Protein AF-A0A516G6F3-F1 (afdb_monomer)

Structure (mmCIF, N/CA/C/O backbone):
data_AF-A0A516G6F3-F1
#
_entry.id   AF-A0A516G6F3-F1
#
loop_
_atom_site.group_PDB
_atom_site.id
_atom_site.type_symbol
_atom_site.label_atom_id
_atom_site.label_alt_id
_atom_site.label_comp_id
_atom_site.label_asym_id
_atom_site.label_entity_id
_atom_site.label_seq_id
_atom_site.pdbx_PDB_ins_code
_atom_site.Cartn_x
_atom_site.Cartn_y
_atom_site.Cartn_z
_atom_site.occupancy
_atom_site.B_iso_or_equiv
_atom_site.auth_seq_id
_atom_site.auth_comp_id
_atom_site.auth_asym_id
_atom_site.auth_atom_id
_atom_site.pdbx_PDB_model_num
ATOM 1 N N . MET A 1 1 ? -14.751 -31.512 3.821 1.00 50.69 1 MET A N 1
ATOM 2 C CA . MET A 1 1 ? -14.012 -31.669 5.088 1.00 50.69 1 MET A CA 1
ATOM 3 C C . MET A 1 1 ? -13.652 -30.267 5.578 1.00 50.69 1 MET A C 1
ATOM 5 O O . MET A 1 1 ? -12.512 -29.864 5.450 1.00 50.69 1 MET A O 1
ATOM 9 N N . TRP A 1 2 ? -14.675 -29.513 5.996 1.00 49.91 2 TRP A N 1
ATOM 10 C CA . TRP A 1 2 ? -14.627 -28.111 6.476 1.00 49.91 2 TRP A CA 1
ATOM 11 C C . TRP A 1 2 ? -15.876 -27.814 7.324 1.00 49.91 2 TRP A C 1
ATOM 13 O O . TRP A 1 2 ? -15.805 -27.068 8.287 1.00 49.91 2 TRP A O 1
ATOM 23 N N . ALA A 1 3 ? -16.996 -28.481 7.009 1.00 59.12 3 ALA A N 1
ATOM 24 C CA . ALA A 1 3 ? -18.242 -28.463 7.782 1.00 59.12 3 ALA A CA 1
ATOM 25 C C . ALA A 1 3 ? -18.115 -28.993 9.226 1.00 59.12 3 ALA A C 1
ATOM 27 O O . ALA A 1 3 ? -19.036 -28.820 10.011 1.00 59.12 3 ALA A O 1
ATOM 28 N N . ASP A 1 4 ? -16.992 -29.633 9.568 1.00 66.50 4 ASP A N 1
ATOM 29 C CA . ASP A 1 4 ? -16.745 -30.195 10.902 1.00 66.50 4 ASP A CA 1
ATOM 30 C C . ASP A 1 4 ? -15.877 -29.272 11.783 1.00 66.50 4 ASP A C 1
ATOM 32 O O . ASP A 1 4 ? -15.565 -29.622 12.922 1.00 66.50 4 ASP A O 1
ATOM 36 N N . LEU A 1 5 ? -15.439 -28.115 11.264 1.00 65.44 5 LEU A N 1
ATOM 37 C CA . LEU A 1 5 ? -14.698 -27.124 12.048 1.00 65.44 5 LEU A CA 1
ATOM 38 C C . LEU A 1 5 ? -15.662 -26.268 12.887 1.00 65.44 5 LEU A C 1
ATOM 40 O O . LEU A 1 5 ? -16.770 -25.979 12.434 1.00 65.44 5 LEU A O 1
ATOM 44 N N . PRO A 1 6 ? -15.258 -25.821 14.091 1.00 67.69 6 PRO A N 1
ATOM 45 C CA . PRO A 1 6 ? -16.102 -24.964 14.916 1.00 67.69 6 PRO A CA 1
ATOM 46 C C . PRO A 1 6 ? -16.447 -23.651 14.197 1.00 67.69 6 PRO A C 1
ATOM 48 O O . PRO A 1 6 ? -15.568 -22.878 13.812 1.00 67.69 6 PRO A O 1
ATOM 51 N N . HIS A 1 7 ? -17.744 -23.402 14.009 1.00 68.31 7 HIS A N 1
ATOM 52 C CA . HIS A 1 7 ? -18.263 -22.219 13.310 1.00 68.31 7 HIS A CA 1
ATOM 53 C C . HIS A 1 7 ? -18.182 -20.924 14.140 1.00 68.31 7 HIS A C 1
ATOM 55 O O . HIS A 1 7 ? -18.464 -19.840 13.629 1.00 68.31 7 HIS A O 1
ATOM 61 N N . ASP A 1 8 ? -17.806 -21.028 15.413 1.00 74.69 8 ASP A N 1
ATOM 62 C CA . ASP A 1 8 ? -17.655 -19.932 16.370 1.00 74.69 8 ASP A CA 1
ATOM 63 C C . ASP A 1 8 ? -16.243 -19.318 16.377 1.00 74.69 8 ASP A C 1
ATOM 65 O O . ASP A 1 8 ? -16.001 -18.322 17.061 1.00 74.69 8 ASP A O 1
ATOM 69 N N . ILE A 1 9 ? -15.309 -19.854 15.582 1.00 73.38 9 ILE A N 1
ATOM 70 C CA . ILE A 1 9 ? -13.959 -19.301 15.457 1.00 73.38 9 ILE A CA 1
ATOM 71 C C . ILE A 1 9 ? -13.940 -18.215 14.378 1.00 73.38 9 ILE A C 1
ATOM 73 O O . ILE A 1 9 ? -14.070 -18.481 13.182 1.00 73.38 9 ILE A O 1
ATOM 77 N N . ILE A 1 10 ? -13.715 -16.975 14.814 1.00 82.38 10 ILE A N 1
ATOM 78 C CA . ILE A 1 10 ? -13.473 -15.828 13.936 1.00 82.38 10 ILE A CA 1
ATOM 79 C C . ILE A 1 10 ? -11.980 -15.506 13.953 1.00 82.38 10 ILE A C 1
ATOM 81 O O . ILE A 1 10 ? -11.421 -15.137 14.986 1.00 82.38 10 ILE A O 1
ATOM 85 N N . HIS A 1 11 ? -11.332 -15.584 12.793 1.00 85.06 11 HIS A N 1
ATOM 86 C CA . HIS A 1 11 ? -9.961 -15.113 12.637 1.00 85.06 11 HIS A CA 1
ATOM 87 C C . HIS A 1 11 ? -9.949 -13.629 12.288 1.00 85.06 11 HIS A C 1
ATOM 89 O O . HIS A 1 11 ? -10.400 -13.221 11.215 1.00 85.06 11 HIS A O 1
ATOM 95 N N . LEU A 1 12 ? -9.383 -12.819 13.181 1.00 87.38 12 LEU A N 1
ATOM 96 C CA . LEU A 1 12 ? -9.063 -11.428 12.890 1.00 87.38 12 LEU A CA 1
ATOM 97 C C . LEU A 1 12 ? -7.773 -11.376 12.075 1.00 87.38 12 LEU A C 1
ATOM 99 O O . LEU A 1 12 ? -6.677 -11.540 12.608 1.00 87.38 12 LEU A O 1
ATOM 103 N N . GLN A 1 13 ? -7.905 -11.139 10.776 1.00 86.00 13 GLN A N 1
ATOM 104 C CA . GLN A 1 13 ? -6.763 -11.041 9.885 1.00 86.00 13 GLN A CA 1
ATOM 105 C C . GLN A 1 13 ? -6.998 -9.937 8.869 1.00 86.00 13 GLN A C 1
ATOM 107 O O . GLN A 1 13 ? -7.744 -10.106 7.915 1.00 86.00 13 GLN A O 1
ATOM 112 N N . SER A 1 14 ? -6.312 -8.811 9.041 1.00 83.00 14 SER A N 1
ATOM 113 C CA . SER A 1 14 ? -6.371 -7.702 8.089 1.00 83.00 14 SER A CA 1
ATOM 114 C C . SER A 1 14 ? -4.991 -7.326 7.591 1.00 83.00 14 SER A C 1
ATOM 116 O O . SER A 1 14 ? -3.989 -7.522 8.276 1.00 83.00 14 SER A O 1
ATOM 118 N N . ILE A 1 15 ? -4.988 -6.736 6.405 1.00 84.62 15 ILE A N 1
ATOM 119 C CA . ILE A 1 15 ? -3.934 -5.854 5.909 1.00 84.62 15 ILE A CA 1
ATOM 120 C C . ILE A 1 15 ? -4.640 -4.541 5.514 1.00 84.62 15 ILE A C 1
ATOM 122 O O . ILE A 1 15 ? -5.860 -4.454 5.601 1.00 84.62 15 ILE A O 1
ATOM 126 N N . GLY A 1 16 ? -3.924 -3.497 5.125 1.00 88.38 16 GLY A N 1
ATOM 127 C CA . GLY A 1 16 ? -4.518 -2.214 4.725 1.00 88.38 16 GLY A CA 1
ATOM 128 C C . GLY A 1 16 ? -4.363 -1.116 5.773 1.00 88.38 16 GLY A C 1
ATOM 129 O O . GLY A 1 16 ? -4.281 0.054 5.404 1.00 88.38 16 GLY A O 1
ATOM 130 N N . ALA A 1 17 ? -4.161 -1.473 7.047 1.00 91.44 17 ALA A N 1
ATOM 131 C CA . ALA A 1 17 ? -3.650 -0.530 8.043 1.00 91.44 17 ALA A CA 1
ATOM 132 C C . ALA A 1 17 ? -2.316 0.076 7.589 1.00 91.44 17 ALA A C 1
ATOM 134 O O . ALA A 1 17 ? -2.045 1.244 7.847 1.00 91.44 17 ALA A O 1
ATOM 135 N N . GLU A 1 18 ? -1.501 -0.688 6.853 1.00 93.12 18 GLU A N 1
ATOM 136 C CA . GLU A 1 18 ? -0.192 -0.230 6.404 1.00 93.12 18 GLU A CA 1
ATOM 137 C C . GLU A 1 18 ? -0.260 0.809 5.278 1.00 93.12 18 GLU A C 1
ATOM 139 O O . GLU A 1 18 ? 0.712 1.537 5.082 1.00 93.12 18 GLU A O 1
ATOM 144 N N . LEU A 1 19 ? -1.399 0.946 4.584 1.00 93.00 19 LEU A N 1
ATOM 145 C CA . LEU A 1 19 ? -1.643 2.149 3.787 1.00 93.00 19 LEU A CA 1
ATOM 146 C C . LEU A 1 19 ? -1.705 3.353 4.717 1.00 93.00 19 LEU A C 1
ATOM 148 O O . LEU A 1 19 ? -0.930 4.290 4.579 1.00 93.00 19 LEU A O 1
ATOM 152 N N . GLY A 1 20 ? -2.546 3.275 5.744 1.00 91.50 20 GLY A N 1
ATOM 153 C CA . GLY A 1 20 ? -2.700 4.328 6.735 1.00 91.50 20 GLY A CA 1
ATOM 154 C C . GLY A 1 20 ? -1.431 4.670 7.508 1.00 91.50 20 GLY A C 1
ATOM 155 O O . GLY A 1 20 ? -1.202 5.838 7.799 1.00 91.50 20 GLY A O 1
ATOM 156 N N . THR A 1 21 ? -0.576 3.684 7.783 1.00 93.50 21 THR A N 1
ATOM 157 C CA . THR A 1 21 ? 0.641 3.839 8.596 1.00 93.50 21 THR A CA 1
ATOM 158 C C . THR A 1 21 ? 1.938 3.794 7.792 1.00 93.50 21 THR A C 1
ATOM 160 O O . THR A 1 21 ? 2.979 3.418 8.328 1.00 93.50 21 THR A O 1
ATOM 163 N N . THR A 1 22 ? 1.870 4.098 6.495 1.00 94.19 22 THR A N 1
ATOM 164 C CA . THR A 1 22 ? 3.029 4.232 5.600 1.00 94.19 22 THR A CA 1
ATOM 165 C C . THR A 1 22 ? 3.948 3.004 5.583 1.00 94.19 22 THR A C 1
ATOM 167 O O . THR A 1 22 ? 5.073 3.063 6.074 1.00 94.19 22 THR A O 1
ATOM 170 N N . PHE A 1 23 ? 3.503 1.895 4.982 1.00 93.69 23 PHE A N 1
ATOM 171 C CA . PHE A 1 23 ? 4.301 0.662 4.876 1.00 93.69 23 PHE A CA 1
ATOM 172 C C . PHE A 1 23 ? 5.736 0.922 4.390 1.00 93.69 23 PHE A C 1
ATOM 174 O O . PHE A 1 23 ? 6.706 0.468 4.993 1.00 93.69 23 PHE A O 1
ATOM 181 N N . TYR A 1 24 ? 5.856 1.686 3.303 1.00 92.94 24 TYR A N 1
ATOM 182 C CA . TYR A 1 24 ? 7.125 2.224 2.837 1.00 92.94 24 TYR A CA 1
ATOM 183 C C . TYR A 1 24 ? 7.373 3.578 3.512 1.00 92.94 24 TYR A C 1
ATOM 185 O O . TYR A 1 24 ? 6.746 4.582 3.150 1.00 92.94 24 TYR A O 1
ATOM 193 N N . THR A 1 25 ? 8.275 3.585 4.494 1.00 89.69 25 THR A N 1
ATOM 194 C CA . THR A 1 25 ? 8.704 4.780 5.246 1.00 89.69 25 THR A CA 1
ATOM 195 C C . THR A 1 25 ? 9.815 5.551 4.530 1.00 89.69 25 THR A C 1
ATOM 197 O O . THR A 1 25 ? 9.914 6.767 4.627 1.00 89.69 25 THR A O 1
ATOM 200 N N . GLN A 1 26 ? 10.642 4.874 3.733 1.00 87.44 26 GLN A N 1
ATOM 201 C CA . GLN A 1 26 ? 11.692 5.527 2.947 1.00 87.44 26 GLN A CA 1
ATOM 202 C C . GLN A 1 26 ? 11.126 6.051 1.624 1.00 87.44 26 GLN A C 1
ATOM 204 O O . GLN A 1 26 ? 11.278 5.426 0.571 1.00 87.44 26 GLN A O 1
ATOM 209 N N . ARG A 1 27 ? 10.431 7.191 1.691 1.00 90.06 27 ARG A N 1
ATOM 210 C CA . ARG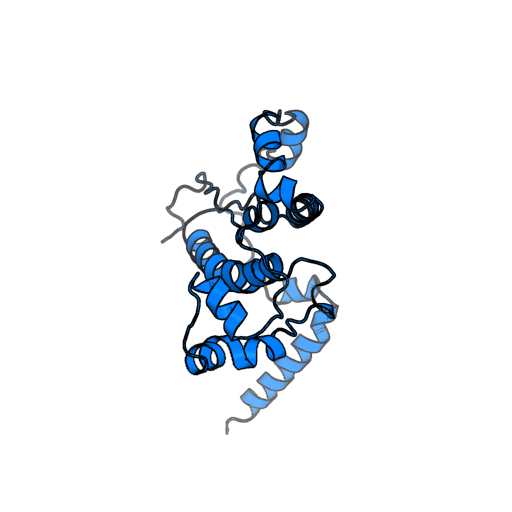 A 1 27 ? 9.802 7.825 0.526 1.00 90.06 27 ARG A CA 1
ATOM 211 C C . ARG A 1 27 ? 10.730 8.826 -0.138 1.00 90.06 27 ARG A C 1
ATOM 213 O O . ARG A 1 27 ? 11.396 9.609 0.531 1.00 90.06 27 ARG A O 1
ATOM 220 N N . THR A 1 28 ? 10.730 8.820 -1.464 1.00 88.75 28 THR A N 1
ATOM 221 C CA . THR A 1 28 ? 11.448 9.801 -2.280 1.00 88.75 28 THR A CA 1
ATOM 222 C C . THR A 1 28 ? 10.537 10.351 -3.369 1.00 88.75 28 THR A C 1
ATOM 224 O O . THR A 1 28 ? 9.661 9.643 -3.871 1.00 88.75 28 THR A O 1
ATOM 227 N N . ASP A 1 29 ? 10.803 11.579 -3.805 1.00 87.69 29 ASP A N 1
ATOM 228 C CA . ASP A 1 29 ? 10.143 12.182 -4.972 1.00 87.69 29 ASP A CA 1
ATOM 229 C C . ASP A 1 29 ? 10.778 11.721 -6.297 1.00 87.69 29 ASP A C 1
ATOM 231 O O . ASP A 1 29 ? 10.630 12.362 -7.337 1.00 87.69 29 ASP A O 1
ATOM 235 N N . ALA A 1 30 ? 11.526 10.611 -6.264 1.00 90.94 30 ALA A N 1
ATOM 236 C CA . ALA A 1 30 ? 12.129 10.043 -7.456 1.00 90.94 30 ALA A CA 1
ATOM 237 C C . ALA A 1 30 ? 11.035 9.649 -8.466 1.00 90.94 30 ALA A C 1
ATOM 239 O O . ALA A 1 30 ? 9.985 9.142 -8.056 1.00 90.94 30 ALA A O 1
ATOM 240 N N . PRO A 1 31 ? 11.283 9.830 -9.776 1.00 92.25 31 PRO A N 1
ATOM 241 C CA . PRO A 1 31 ? 10.345 9.419 -10.807 1.00 92.25 31 PRO A CA 1
ATOM 242 C C . PRO A 1 31 ? 9.983 7.935 -10.713 1.00 92.25 31 PRO A C 1
ATOM 244 O O . PRO A 1 31 ? 10.818 7.079 -10.397 1.00 92.25 31 PRO A O 1
ATOM 247 N N . ILE A 1 32 ? 8.732 7.633 -11.054 1.00 94.25 32 ILE A N 1
ATOM 248 C CA . ILE A 1 32 ? 8.240 6.264 -11.168 1.00 94.25 32 ILE A CA 1
ATOM 249 C C . ILE A 1 32 ? 8.924 5.615 -12.377 1.00 94.25 32 ILE A C 1
ATOM 251 O O . ILE A 1 32 ? 8.737 6.036 -13.514 1.00 94.25 32 ILE A O 1
ATOM 255 N N . THR A 1 33 ? 9.744 4.599 -12.119 1.00 95.50 33 THR A N 1
ATOM 256 C CA . THR A 1 33 ? 10.473 3.828 -13.137 1.00 95.50 33 THR A CA 1
ATOM 257 C C . THR A 1 33 ? 10.491 2.350 -12.742 1.00 95.50 33 THR A C 1
ATOM 259 O O . THR A 1 33 ? 10.395 2.059 -11.544 1.00 95.50 33 THR A O 1
ATOM 262 N N . PRO A 1 34 ? 10.677 1.405 -13.685 1.00 96.31 34 PRO A N 1
ATOM 263 C CA . PRO A 1 34 ? 10.794 -0.018 -13.357 1.00 96.31 34 PRO A CA 1
ATOM 264 C C . PRO A 1 34 ? 11.882 -0.292 -12.312 1.00 96.31 34 PRO A C 1
ATOM 266 O O . PRO A 1 34 ? 11.665 -1.034 -11.353 1.00 96.31 34 PRO A O 1
ATOM 269 N N . GLY A 1 35 ? 13.026 0.392 -12.443 1.00 96.31 35 GLY A N 1
ATOM 270 C CA . GLY A 1 35 ? 14.115 0.345 -11.468 1.00 96.31 35 GLY A CA 1
ATOM 271 C C . GLY A 1 35 ? 13.643 0.767 -10.083 1.00 96.31 35 GLY A C 1
ATOM 272 O O . GLY A 1 35 ? 13.787 0.005 -9.131 1.00 96.31 35 GLY A O 1
ATOM 273 N N . ARG A 1 36 ? 12.990 1.930 -9.974 1.00 94.81 36 ARG A N 1
ATOM 274 C CA . ARG A 1 36 ? 12.506 2.438 -8.686 1.00 94.81 36 ARG A CA 1
ATOM 275 C C . ARG A 1 36 ? 11.493 1.503 -8.024 1.00 94.81 36 ARG A C 1
ATOM 277 O O . ARG A 1 36 ? 11.560 1.288 -6.816 1.00 94.81 36 ARG A O 1
ATOM 284 N N . LEU A 1 37 ? 10.577 0.926 -8.797 1.00 95.00 37 LEU A N 1
ATOM 285 C CA . LEU A 1 37 ? 9.606 -0.043 -8.285 1.00 95.00 37 LEU A CA 1
ATOM 286 C C . LEU A 1 37 ? 10.290 -1.315 -7.767 1.00 95.00 37 LEU A C 1
ATOM 288 O O . LEU A 1 37 ? 9.947 -1.807 -6.689 1.00 95.00 37 LEU A O 1
ATOM 292 N N . LEU A 1 38 ? 11.311 -1.808 -8.476 1.00 95.50 38 LEU A N 1
ATOM 293 C CA . LEU A 1 38 ? 12.105 -2.949 -8.026 1.00 95.50 38 LEU A CA 1
ATOM 294 C C . LEU A 1 38 ? 12.864 -2.650 -6.726 1.00 95.50 38 LEU A C 1
ATOM 296 O O . LEU A 1 38 ? 12.893 -3.495 -5.826 1.00 95.50 38 LEU A O 1
ATOM 300 N N . GLU A 1 39 ? 13.439 -1.456 -6.590 1.00 94.44 39 GLU A N 1
ATOM 301 C CA . GLU A 1 39 ? 14.087 -1.028 -5.347 1.00 94.44 39 GLU A CA 1
ATOM 302 C C . GLU A 1 39 ? 13.100 -1.017 -4.176 1.00 94.44 39 GLU A C 1
ATOM 304 O O . GLU A 1 39 ? 13.432 -1.496 -3.096 1.00 94.44 39 GLU A O 1
ATOM 309 N N . ILE A 1 40 ? 11.868 -0.539 -4.387 1.00 93.62 40 ILE A N 1
ATOM 310 C CA . ILE A 1 40 ? 10.826 -0.501 -3.349 1.00 93.62 40 ILE A CA 1
ATOM 311 C C . ILE A 1 40 ? 10.444 -1.911 -2.880 1.00 93.62 40 ILE A C 1
ATOM 313 O O . ILE A 1 40 ? 10.303 -2.147 -1.679 1.00 93.62 40 ILE A O 1
ATOM 317 N N . VAL A 1 41 ? 10.289 -2.871 -3.799 1.00 91.81 41 VAL A N 1
ATOM 318 C CA . VAL A 1 41 ? 9.923 -4.253 -3.433 1.00 91.81 41 VAL A CA 1
ATOM 319 C C . VAL A 1 41 ? 11.072 -4.982 -2.739 1.00 91.81 41 VAL A C 1
ATOM 321 O O . VAL A 1 41 ? 10.837 -5.783 -1.834 1.00 91.81 41 VAL A O 1
ATOM 324 N N . THR A 1 42 ? 12.309 -4.728 -3.161 1.00 92.38 42 THR A N 1
ATOM 325 C CA . THR A 1 42 ? 13.484 -5.473 -2.685 1.00 92.38 42 THR A CA 1
ATOM 326 C C . THR A 1 42 ? 14.226 -4.792 -1.540 1.00 92.38 42 THR A C 1
ATOM 328 O O . THR A 1 42 ? 15.036 -5.445 -0.882 1.00 92.38 42 THR A O 1
ATOM 331 N N . ASN A 1 43 ? 13.968 -3.504 -1.306 1.00 91.62 43 ASN A N 1
ATOM 332 C CA . ASN A 1 43 ? 14.719 -2.635 -0.406 1.00 91.62 43 ASN A CA 1
ATOM 333 C C . ASN A 1 43 ? 16.236 -2.630 -0.701 1.00 91.62 43 ASN A C 1
ATOM 335 O O . ASN A 1 43 ? 17.062 -2.640 0.212 1.00 91.62 43 ASN A O 1
ATOM 339 N N . ARG A 1 44 ? 16.612 -2.682 -1.987 1.00 91.81 44 ARG A N 1
ATOM 340 C CA . ARG A 1 44 ? 18.007 -2.678 -2.460 1.00 91.81 44 ARG A CA 1
ATOM 341 C C . ARG A 1 44 ? 18.171 -1.702 -3.614 1.00 91.81 44 ARG A C 1
ATOM 343 O O . ARG A 1 44 ? 17.297 -1.635 -4.466 1.00 91.81 44 ARG A O 1
ATOM 350 N N . THR A 1 45 ? 19.300 -1.002 -3.655 1.00 90.44 45 THR A N 1
ATOM 351 C CA . THR A 1 45 ? 19.678 -0.084 -4.740 1.00 90.44 45 THR A CA 1
ATOM 352 C C . THR A 1 45 ? 20.699 -0.729 -5.679 1.00 90.44 45 THR A C 1
ATOM 354 O O . THR A 1 45 ? 21.301 -1.752 -5.346 1.00 90.44 45 THR A O 1
ATOM 357 N N . GLY A 1 46 ? 20.899 -0.136 -6.861 1.00 90.00 46 GLY A N 1
ATOM 358 C CA . GLY A 1 46 ? 21.936 -0.578 -7.806 1.00 90.00 46 GLY A CA 1
ATOM 359 C C . GLY A 1 46 ? 21.677 -1.959 -8.415 1.00 90.00 46 GLY A C 1
ATOM 360 O O . GLY A 1 46 ? 22.617 -2.694 -8.710 1.00 90.00 46 GLY A O 1
ATOM 361 N N . LEU A 1 47 ? 20.404 -2.334 -8.552 1.00 92.81 47 LEU A N 1
ATOM 362 C CA . LEU A 1 47 ? 19.999 -3.599 -9.159 1.00 92.81 47 LEU A CA 1
ATOM 363 C C . LEU A 1 47 ? 20.163 -3.558 -10.679 1.00 92.81 47 LEU A C 1
ATOM 365 O O . LEU A 1 47 ? 20.116 -2.492 -11.292 1.00 92.81 47 LEU A O 1
ATOM 369 N N . ASP A 1 48 ? 20.333 -4.739 -11.273 1.00 95.81 48 ASP A N 1
ATOM 370 C CA . ASP A 1 48 ? 20.470 -4.901 -12.718 1.00 95.81 48 ASP A CA 1
ATOM 371 C C . ASP A 1 48 ? 19.260 -4.286 -13.456 1.00 95.81 48 ASP A C 1
ATOM 373 O O . ASP A 1 48 ? 18.122 -4.712 -13.214 1.00 95.81 48 ASP A O 1
ATOM 377 N N . PRO A 1 49 ? 19.473 -3.316 -14.367 1.00 96.12 49 PRO A N 1
ATOM 378 C CA . PRO A 1 49 ? 18.406 -2.749 -15.184 1.00 96.12 49 PRO A CA 1
ATOM 379 C C . PRO A 1 49 ? 17.606 -3.800 -15.961 1.00 96.12 49 PRO A C 1
ATOM 381 O O . PRO A 1 49 ? 16.397 -3.646 -16.110 1.00 96.12 49 PRO A O 1
ATOM 384 N N . ALA A 1 50 ? 18.238 -4.894 -16.403 1.00 97.31 50 ALA A N 1
ATOM 385 C CA . ALA A 1 50 ? 17.538 -5.965 -17.110 1.00 97.31 50 ALA A CA 1
ATOM 386 C C . ALA A 1 50 ? 16.542 -6.703 -16.200 1.00 97.31 50 ALA A C 1
ATOM 388 O O . ALA A 1 50 ? 15.461 -7.087 -16.643 1.00 97.31 50 ALA A O 1
ATOM 389 N N . LEU A 1 51 ? 16.870 -6.860 -14.912 1.00 96.75 51 LEU A N 1
ATOM 390 C CA . LEU A 1 51 ? 15.954 -7.430 -13.923 1.00 96.75 51 LEU A CA 1
ATOM 391 C C . LEU A 1 51 ? 14.781 -6.485 -13.640 1.00 96.75 51 LEU A C 1
ATOM 393 O O . LEU A 1 51 ? 13.649 -6.943 -13.499 1.00 96.75 51 LEU A O 1
ATOM 397 N N . ALA A 1 52 ? 15.045 -5.181 -13.554 1.00 96.94 52 ALA A N 1
ATOM 398 C CA . ALA A 1 52 ? 14.002 -4.177 -13.369 1.00 96.94 52 ALA A CA 1
ATOM 399 C C . ALA A 1 52 ? 13.014 -4.167 -14.539 1.00 96.94 52 ALA A C 1
ATOM 401 O O . ALA A 1 52 ? 11.805 -4.181 -14.313 1.00 96.94 52 ALA A O 1
ATOM 402 N N . GLU A 1 53 ? 13.527 -4.221 -15.766 1.00 96.94 53 GLU A N 1
ATOM 403 C CA . GLU A 1 53 ? 12.708 -4.279 -16.973 1.00 96.94 53 GLU A CA 1
ATOM 404 C C . GLU A 1 53 ? 11.882 -5.568 -17.032 1.00 96.94 53 GLU A C 1
ATOM 406 O O . GLU A 1 53 ? 10.672 -5.525 -17.230 1.00 96.94 53 GLU A O 1
ATOM 411 N N . ALA A 1 54 ? 12.494 -6.719 -16.745 1.00 96.50 54 ALA A N 1
ATOM 412 C CA . ALA A 1 54 ? 11.778 -7.992 -16.705 1.00 96.50 54 ALA A CA 1
ATOM 413 C C . ALA A 1 54 ? 10.684 -8.041 -15.619 1.00 96.50 54 ALA A C 1
ATOM 415 O O . ALA A 1 54 ? 9.692 -8.751 -15.775 1.00 96.50 54 ALA A O 1
ATOM 416 N N . ALA A 1 55 ? 10.867 -7.323 -14.507 1.00 94.06 55 ALA A N 1
ATOM 417 C CA . ALA A 1 55 ? 9.916 -7.308 -13.399 1.00 94.06 55 ALA A CA 1
ATOM 418 C C . ALA A 1 55 ? 8.783 -6.283 -13.580 1.00 94.06 55 ALA A C 1
ATOM 420 O O . ALA A 1 55 ? 7.649 -6.569 -13.194 1.00 94.06 55 ALA A O 1
ATOM 421 N N . PHE A 1 5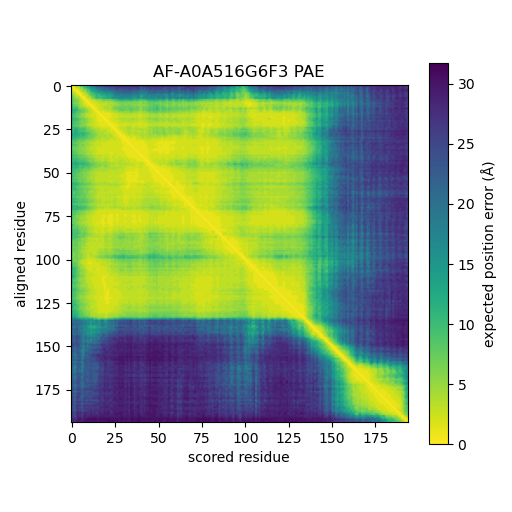6 ? 9.083 -5.097 -14.122 1.00 96.00 56 PHE A N 1
ATOM 422 C CA . PHE A 1 56 ? 8.172 -3.945 -14.115 1.00 96.00 56 PHE A CA 1
ATOM 423 C C . PHE A 1 56 ? 8.111 -3.148 -15.429 1.00 96.00 56 PHE A C 1
ATOM 425 O O . PHE A 1 56 ? 7.378 -2.162 -15.462 1.00 96.00 56 PHE A O 1
ATOM 432 N N . GLY A 1 57 ? 8.822 -3.544 -16.491 1.00 94.31 57 GLY A N 1
ATOM 433 C CA . GLY A 1 57 ? 8.848 -2.824 -17.775 1.00 94.31 57 GLY A CA 1
ATOM 434 C C . GLY A 1 57 ? 7.448 -2.589 -18.340 1.00 94.31 57 GLY A C 1
ATOM 435 O O . GLY A 1 57 ? 7.020 -1.451 -18.514 1.00 94.31 57 GLY A O 1
ATOM 436 N N . ASP A 1 58 ? 6.664 -3.662 -18.455 1.00 95.88 58 ASP A N 1
ATOM 437 C CA . ASP A 1 58 ? 5.280 -3.591 -18.942 1.00 95.88 58 ASP A CA 1
ATOM 438 C C . ASP A 1 58 ? 4.275 -3.115 -17.874 1.00 95.88 58 ASP A C 1
ATOM 440 O O . ASP A 1 58 ? 3.119 -2.817 -18.186 1.00 95.88 58 ASP A O 1
ATOM 444 N N . TYR A 1 59 ? 4.666 -3.079 -16.593 1.00 94.62 59 TYR A N 1
ATOM 445 C CA . TYR A 1 59 ? 3.734 -2.812 -15.492 1.00 94.62 59 TYR A CA 1
ATOM 446 C C . TYR A 1 59 ? 3.206 -1.379 -15.526 1.00 94.62 59 TYR A C 1
ATOM 448 O O . TYR A 1 59 ? 2.008 -1.176 -15.333 1.00 94.62 59 TYR A O 1
ATOM 456 N N . LEU A 1 60 ? 4.081 -0.402 -15.776 1.00 93.06 60 LEU A N 1
ATOM 457 C CA . LEU A 1 60 ? 3.697 1.011 -15.778 1.00 93.06 60 LEU A CA 1
ATOM 458 C C . LEU A 1 60 ? 2.617 1.287 -16.825 1.00 93.06 60 LEU A C 1
ATOM 460 O O . LEU A 1 60 ? 1.604 1.913 -16.514 1.00 93.06 60 LEU A O 1
ATOM 464 N N . ASP A 1 61 ? 2.790 0.733 -18.022 1.00 94.50 61 ASP A N 1
ATOM 465 C CA . ASP A 1 61 ? 1.827 0.863 -19.109 1.00 94.50 61 ASP A CA 1
ATOM 466 C C . ASP A 1 61 ? 0.557 0.054 -18.831 1.00 94.50 61 ASP A C 1
ATOM 468 O O . ASP A 1 61 ? -0.552 0.566 -18.975 1.00 94.50 61 ASP A O 1
ATOM 472 N N . TYR A 1 62 ? 0.679 -1.197 -18.381 1.00 94.81 62 TYR A N 1
ATOM 473 C CA . TYR A 1 62 ? -0.482 -2.049 -18.115 1.00 94.81 62 TYR A CA 1
ATOM 474 C C . TYR A 1 62 ? -1.385 -1.494 -17.004 1.00 94.81 62 TYR A C 1
ATOM 476 O O . TYR A 1 62 ? -2.604 -1.425 -17.168 1.00 94.81 62 TYR A O 1
ATOM 484 N N . ALA A 1 63 ? -0.792 -1.095 -15.878 1.00 92.31 63 ALA A N 1
ATOM 485 C CA . ALA A 1 63 ? -1.512 -0.549 -14.731 1.00 92.31 63 ALA A CA 1
ATOM 486 C C . ALA A 1 63 ? -1.840 0.942 -14.895 1.00 92.31 63 ALA A C 1
ATOM 488 O O . ALA A 1 63 ? -2.528 1.510 -14.049 1.00 92.31 63 ALA A O 1
ATOM 489 N N . GLN A 1 64 ? -1.364 1.579 -15.976 1.00 93.38 64 GLN A N 1
ATOM 490 C CA . GLN A 1 64 ? -1.443 3.029 -16.173 1.00 93.38 64 GLN A CA 1
ATOM 491 C C . GLN A 1 64 ? -0.860 3.784 -14.962 1.00 93.38 64 GLN A C 1
ATOM 493 O O . GLN A 1 64 ? -1.398 4.802 -14.526 1.00 93.38 64 GLN A O 1
ATOM 498 N N . PHE A 1 65 ? 0.234 3.261 -14.398 1.00 94.00 65 PHE A N 1
ATOM 499 C CA . PHE A 1 65 ? 0.795 3.671 -13.114 1.00 94.00 65 PHE A CA 1
ATOM 500 C C . PHE A 1 65 ? 1.641 4.945 -13.248 1.00 94.00 65 PHE A C 1
ATOM 502 O O . PHE A 1 65 ? 2.871 4.917 -13.213 1.00 94.00 65 PHE A O 1
ATOM 509 N N . ALA A 1 66 ? 0.950 6.073 -13.414 1.00 92.06 66 ALA A N 1
ATOM 510 C CA . ALA A 1 66 ? 1.528 7.403 -13.580 1.00 92.06 66 ALA A CA 1
ATOM 511 C C . ALA A 1 66 ? 0.953 8.402 -12.551 1.00 92.06 66 ALA A C 1
ATOM 513 O O . ALA A 1 66 ? -0.187 8.224 -12.105 1.00 92.06 66 ALA A O 1
ATOM 514 N N . PRO A 1 67 ? 1.698 9.460 -12.165 1.00 91.44 67 PRO A N 1
ATOM 515 C CA . PRO A 1 67 ? 1.259 10.442 -11.164 1.00 91.44 67 PRO A CA 1
ATOM 516 C C . PRO A 1 67 ? -0.131 11.055 -11.422 1.00 91.44 67 PRO A C 1
ATOM 518 O O . PRO A 1 67 ? -0.914 11.256 -10.495 1.00 91.44 67 PRO A O 1
ATOM 521 N N . GLU A 1 68 ? -0.464 11.312 -12.681 1.00 93.38 68 GLU A N 1
ATOM 522 C CA . GLU A 1 68 ? -1.744 11.857 -13.139 1.00 93.38 68 GLU A CA 1
ATOM 523 C C . GLU A 1 68 ? -2.923 10.882 -12.984 1.00 93.38 68 GLU A C 1
ATOM 525 O O . GLU A 1 68 ? -4.075 11.312 -12.926 1.00 93.38 68 GLU A O 1
ATOM 530 N N . HIS A 1 69 ? -2.658 9.578 -12.873 1.00 94.44 69 HIS A N 1
ATOM 531 C CA . HIS A 1 69 ? -3.685 8.536 -12.781 1.00 94.44 69 HIS A CA 1
ATOM 532 C C . HIS A 1 69 ? -3.920 8.034 -11.352 1.00 94.44 69 HIS A C 1
ATOM 534 O O . HIS A 1 69 ? -4.933 7.389 -11.088 1.00 94.44 69 HIS A O 1
ATOM 540 N N . ILE A 1 70 ? -3.036 8.365 -10.406 1.00 91.75 70 ILE A N 1
ATOM 541 C CA . ILE A 1 70 ? -3.127 7.907 -9.009 1.00 91.75 70 ILE A CA 1
ATOM 542 C C . ILE A 1 70 ? -3.898 8.867 -8.089 1.00 91.75 70 ILE A C 1
ATOM 544 O O . ILE A 1 70 ? -3.805 8.764 -6.869 1.00 91.75 70 ILE A O 1
ATOM 548 N N . GLY A 1 71 ? -4.666 9.812 -8.643 1.00 89.81 71 GLY A N 1
ATOM 549 C CA . GLY A 1 71 ? -5.663 10.593 -7.894 1.00 89.81 71 GLY A CA 1
ATOM 550 C C . GLY A 1 71 ? -5.108 11.483 -6.775 1.00 89.81 71 GLY A C 1
ATOM 551 O O . GLY A 1 71 ? -5.825 11.778 -5.823 1.00 89.81 71 GLY A O 1
ATOM 552 N N . GLY A 1 72 ? -3.836 11.886 -6.858 1.00 90.25 72 GLY A N 1
ATOM 553 C CA . GLY A 1 72 ? -3.167 12.682 -5.822 1.00 90.25 72 GLY A CA 1
ATOM 554 C C . GLY A 1 72 ? -2.694 11.878 -4.605 1.00 90.25 72 GLY A C 1
ATOM 555 O O . GLY A 1 72 ? -2.157 12.461 -3.663 1.00 90.25 72 GLY A O 1
ATOM 556 N N . TYR A 1 73 ? -2.850 10.551 -4.613 1.00 92.25 73 TYR A N 1
ATOM 557 C CA . TYR A 1 73 ? -2.251 9.690 -3.599 1.00 92.25 73 TYR A CA 1
ATOM 558 C C . TYR A 1 73 ? -0.741 9.555 -3.810 1.00 92.25 73 TYR A C 1
ATOM 560 O O . TYR A 1 73 ? -0.216 9.709 -4.911 1.00 92.25 73 TYR A O 1
ATOM 568 N N . ASN A 1 74 ? -0.021 9.224 -2.739 1.00 93.38 74 ASN A N 1
ATOM 569 C CA . ASN A 1 74 ? 1.401 8.936 -2.841 1.00 93.38 74 ASN A CA 1
ATOM 570 C C . ASN A 1 74 ? 1.617 7.596 -3.564 1.00 93.38 74 ASN A C 1
ATOM 572 O O . ASN A 1 74 ? 1.043 6.581 -3.164 1.00 93.38 74 ASN A O 1
ATOM 576 N N . TYR A 1 75 ? 2.483 7.567 -4.581 1.00 95.06 75 TYR A N 1
ATOM 577 C CA . TYR A 1 75 ? 2.686 6.362 -5.389 1.00 95.06 75 TYR A CA 1
ATOM 578 C C . TYR A 1 75 ? 3.201 5.163 -4.576 1.00 95.06 75 TYR A C 1
ATOM 580 O O . TYR A 1 75 ? 2.903 4.032 -4.935 1.00 95.06 75 TYR A O 1
ATOM 588 N N . HIS A 1 76 ? 3.905 5.367 -3.454 1.00 95.31 76 HIS A N 1
ATOM 589 C CA . HIS A 1 76 ? 4.336 4.259 -2.593 1.00 95.31 76 HIS A CA 1
ATOM 590 C C . HIS A 1 76 ? 3.133 3.532 -1.972 1.00 95.31 76 HIS A C 1
ATOM 592 O O . HIS A 1 76 ? 3.148 2.309 -1.855 1.00 95.31 76 HIS A O 1
ATOM 598 N N . ASP A 1 77 ? 2.082 4.272 -1.601 1.00 94.94 77 ASP A N 1
ATOM 599 C CA . ASP A 1 77 ? 0.855 3.699 -1.036 1.00 94.94 77 ASP A CA 1
ATOM 600 C C . ASP A 1 77 ? 0.068 2.936 -2.106 1.00 94.94 77 ASP A C 1
ATOM 602 O O . ASP A 1 77 ? -0.356 1.804 -1.883 1.00 94.94 77 ASP A O 1
ATOM 606 N N . VAL A 1 78 ? -0.082 3.522 -3.298 1.00 93.94 78 VAL A N 1
ATOM 607 C CA . VAL A 1 78 ? -0.810 2.872 -4.401 1.00 93.94 78 VAL A CA 1
ATOM 608 C C . VAL A 1 78 ? -0.060 1.635 -4.895 1.00 93.94 78 VAL A C 1
ATOM 610 O O . VAL A 1 78 ? -0.664 0.586 -5.104 1.00 93.94 78 VAL A O 1
ATOM 613 N N . PHE A 1 79 ? 1.268 1.707 -4.989 1.00 94.50 79 PHE A N 1
ATOM 614 C CA . PHE A 1 79 ? 2.091 0.562 -5.360 1.00 94.50 79 PHE A CA 1
ATOM 615 C C . PHE A 1 79 ? 2.021 -0.561 -4.315 1.00 94.50 79 PHE A C 1
ATOM 617 O O . PHE A 1 79 ? 1.900 -1.732 -4.677 1.00 94.50 79 PHE A O 1
ATOM 624 N N . TYR A 1 80 ? 2.029 -0.225 -3.017 1.00 93.94 80 TYR A N 1
ATOM 625 C CA . TYR A 1 80 ? 1.795 -1.194 -1.941 1.00 93.94 80 TYR A CA 1
ATOM 626 C C . TYR A 1 80 ? 0.433 -1.886 -2.084 1.00 93.94 80 TYR A C 1
ATOM 628 O O . TYR A 1 80 ? 0.352 -3.115 -1.983 1.00 93.94 80 TYR A O 1
ATOM 636 N N . TRP A 1 81 ? -0.625 -1.109 -2.339 1.00 92.56 81 TRP A N 1
ATOM 637 C CA . TRP A 1 81 ? -1.973 -1.630 -2.559 1.00 92.56 81 TRP A CA 1
ATOM 638 C C . TRP A 1 81 ? -2.006 -2.617 -3.727 1.00 92.56 81 TRP A C 1
ATOM 640 O O . TRP A 1 81 ? -2.432 -3.758 -3.556 1.00 92.56 81 TRP A O 1
ATOM 650 N N . GLU A 1 82 ? -1.510 -2.228 -4.901 1.00 91.81 82 GLU A N 1
ATOM 651 C CA . GLU A 1 82 ? -1.572 -3.097 -6.078 1.00 91.81 82 GLU A CA 1
ATOM 652 C C . GLU A 1 82 ? -0.689 -4.339 -5.944 1.00 91.81 82 GLU A C 1
ATOM 654 O O . GLU A 1 82 ? -1.165 -5.462 -6.127 1.00 91.81 82 GLU A O 1
ATOM 659 N N . GLN A 1 83 ? 0.586 -4.168 -5.591 1.00 89.81 83 GLN A N 1
ATOM 660 C CA . GLN A 1 83 ? 1.538 -5.277 -5.594 1.00 89.81 83 GLN A CA 1
ATOM 661 C C . GLN A 1 83 ? 1.384 -6.186 -4.384 1.00 89.81 83 GLN A C 1
ATOM 663 O O . GLN A 1 83 ? 1.378 -7.410 -4.522 1.00 89.81 83 GLN A O 1
ATOM 668 N N . ARG A 1 84 ? 1.285 -5.621 -3.176 1.00 87.88 84 ARG A N 1
ATOM 669 C CA . ARG A 1 84 ? 1.276 -6.432 -1.957 1.00 87.88 84 ARG A CA 1
ATOM 670 C C . ARG A 1 84 ? -0.134 -6.860 -1.591 1.00 87.88 84 ARG A C 1
ATOM 672 O O . ARG A 1 84 ? -0.342 -8.040 -1.315 1.00 87.88 84 ARG A O 1
ATOM 679 N N . MET A 1 85 ? -1.106 -5.950 -1.611 1.00 89.06 85 MET A N 1
ATOM 680 C CA . MET A 1 85 ? -2.479 -6.315 -1.243 1.00 89.06 85 MET A CA 1
ATOM 681 C C . MET A 1 85 ? -3.187 -7.062 -2.376 1.00 89.06 85 MET A C 1
ATOM 683 O O . MET A 1 85 ? -3.779 -8.112 -2.124 1.00 89.06 85 MET A O 1
ATOM 687 N N . GLY A 1 86 ? -3.058 -6.588 -3.618 1.00 85.56 86 GLY A N 1
ATOM 688 C CA . GLY A 1 86 ? -3.693 -7.199 -4.789 1.00 85.56 86 GLY A CA 1
ATOM 689 C C . GLY A 1 86 ? -3.193 -8.609 -5.118 1.00 85.56 86 GLY A C 1
ATOM 690 O O . GLY A 1 86 ? -3.973 -9.431 -5.591 1.00 85.56 86 GLY A O 1
ATOM 691 N N . LYS A 1 87 ? -1.922 -8.920 -4.830 1.00 85.25 87 LYS A N 1
ATOM 692 C CA . LYS A 1 87 ? -1.332 -10.242 -5.101 1.00 85.25 87 LYS A CA 1
ATOM 693 C C . LYS A 1 87 ? -1.238 -11.119 -3.854 1.00 85.25 87 LYS A C 1
ATOM 695 O O . LYS A 1 87 ? -1.864 -12.172 -3.788 1.00 85.25 87 LYS A O 1
ATOM 700 N N . TRP A 1 88 ? -0.450 -10.695 -2.865 1.00 83.31 88 TRP A N 1
ATOM 701 C CA . TRP A 1 88 ? -0.194 -11.504 -1.667 1.00 83.31 88 TRP A CA 1
ATOM 702 C C . TRP A 1 88 ? -1.370 -11.479 -0.690 1.00 83.31 88 TRP A C 1
ATOM 704 O O . TRP A 1 88 ? -1.754 -12.522 -0.164 1.00 83.31 88 TRP A O 1
ATOM 714 N N . GLY A 1 89 ? -1.969 -10.304 -0.483 1.00 87.12 89 GLY A N 1
ATOM 715 C CA . GLY A 1 89 ? -3.158 -10.150 0.351 1.00 87.12 89 GLY A CA 1
ATOM 716 C C . GLY A 1 89 ? -4.302 -11.037 -0.121 1.00 87.12 89 GLY A C 1
ATOM 717 O O . GLY A 1 89 ? -4.813 -11.836 0.655 1.00 87.12 89 GLY A O 1
ATOM 718 N N . TYR A 1 90 ? -4.630 -10.963 -1.413 1.00 86.56 90 TYR A N 1
ATOM 719 C CA . TYR A 1 90 ? -5.645 -11.812 -2.036 1.00 86.56 90 TYR A CA 1
ATOM 720 C C . TYR A 1 90 ? -5.427 -13.307 -1.765 1.00 86.56 90 TYR A C 1
ATOM 722 O O . TYR A 1 90 ? -6.346 -13.971 -1.294 1.00 86.56 90 TYR A O 1
ATOM 730 N N . GLN A 1 91 ? -4.220 -13.829 -2.013 1.00 88.44 91 GLN A N 1
ATOM 731 C CA . GLN A 1 91 ? -3.935 -15.251 -1.801 1.00 88.44 91 GLN A CA 1
ATOM 732 C C . GLN A 1 91 ? -4.132 -15.648 -0.333 1.00 88.44 91 GLN A C 1
ATOM 734 O O . GLN A 1 91 ? -4.786 -16.642 -0.036 1.00 88.44 91 GLN A O 1
ATOM 739 N N . LYS A 1 92 ? -3.621 -14.827 0.590 1.00 85.31 92 LYS A N 1
ATOM 740 C CA . LYS A 1 92 ? -3.763 -15.047 2.031 1.00 85.31 92 LYS A CA 1
ATOM 741 C C . LYS A 1 92 ? -5.232 -15.103 2.456 1.00 85.31 92 LYS A C 1
ATOM 743 O O . LYS A 1 92 ? -5.593 -15.931 3.287 1.00 85.31 92 LYS A O 1
ATOM 748 N N . TYR A 1 93 ? -6.069 -14.244 1.879 1.00 86.06 93 TYR A N 1
ATOM 749 C CA . TYR A 1 93 ? -7.498 -14.250 2.159 1.00 86.06 93 TYR A CA 1
ATOM 750 C C . TYR A 1 93 ? -8.206 -15.448 1.553 1.00 86.06 93 TYR A C 1
ATOM 752 O O . TYR A 1 93 ? -9.032 -16.059 2.214 1.00 86.06 93 TYR A O 1
ATOM 760 N N . GLN A 1 94 ? -7.858 -15.813 0.324 1.00 87.38 94 GLN A N 1
ATOM 761 C CA . GLN A 1 94 ? -8.422 -16.991 -0.313 1.00 87.38 94 GLN A CA 1
ATOM 762 C C . GLN A 1 94 ? -8.155 -18.246 0.531 1.00 87.38 94 GLN A C 1
ATOM 764 O O . GLN A 1 94 ? -9.080 -19.005 0.797 1.00 87.38 94 GLN A O 1
ATOM 769 N N . ASP A 1 95 ? -6.923 -18.425 1.010 1.00 86.69 95 ASP A N 1
ATOM 770 C CA . ASP A 1 95 ? -6.553 -19.576 1.839 1.00 86.69 95 ASP A CA 1
ATOM 771 C C . ASP A 1 95 ? -7.272 -19.568 3.199 1.00 86.69 95 ASP A C 1
ATOM 773 O O . ASP A 1 95 ? -7.706 -20.613 3.682 1.00 86.69 95 ASP A O 1
ATOM 777 N N . GLY A 1 96 ? -7.424 -18.392 3.817 1.00 84.94 96 GLY A N 1
ATOM 778 C CA . GLY A 1 96 ? -8.128 -18.260 5.090 1.00 84.94 96 GLY A CA 1
ATOM 779 C C . GLY A 1 96 ? -9.637 -18.492 4.978 1.00 84.94 96 GLY A C 1
ATOM 780 O O . GLY A 1 96 ? -10.197 -19.164 5.839 1.00 84.94 96 GLY A O 1
ATOM 781 N N . ASP A 1 97 ? -10.270 -18.015 3.903 1.00 82.56 97 ASP A N 1
ATOM 782 C CA . ASP A 1 97 ? -11.708 -18.189 3.639 1.00 82.56 97 ASP A CA 1
ATOM 783 C C . ASP A 1 97 ? -12.080 -19.667 3.432 1.00 82.56 97 ASP A C 1
ATOM 785 O O . ASP A 1 97 ? -13.174 -20.097 3.788 1.00 82.56 97 ASP A O 1
ATOM 789 N N . PHE A 1 98 ? -11.142 -20.480 2.927 1.00 81.94 98 PHE A N 1
ATOM 790 C CA . PHE A 1 98 ? -11.318 -21.932 2.853 1.00 81.94 98 PHE A CA 1
ATOM 791 C C . PHE A 1 98 ? -11.277 -22.629 4.217 1.00 81.94 98 PHE A C 1
ATOM 793 O O . PHE A 1 98 ? -11.870 -23.697 4.354 1.00 81.94 98 PHE A O 1
ATOM 800 N N . ALA A 1 99 ? -10.572 -22.067 5.201 1.00 79.62 99 ALA A N 1
ATOM 801 C CA . ALA A 1 99 ? -10.324 -22.720 6.483 1.00 79.62 99 ALA A CA 1
ATOM 802 C C . ALA A 1 99 ? -11.324 -22.315 7.575 1.00 79.62 99 ALA A C 1
ATOM 804 O O . ALA A 1 99 ? -11.775 -23.170 8.333 1.00 79.62 99 ALA A O 1
ATOM 805 N N . HIS A 1 100 ? -11.669 -21.029 7.682 1.00 79.81 100 HIS A N 1
ATOM 806 C CA . HIS A 1 100 ? -12.505 -20.501 8.766 1.00 79.81 100 HIS A CA 1
ATOM 807 C C . HIS A 1 100 ? -13.059 -19.116 8.427 1.00 79.81 100 HIS A C 1
ATOM 809 O O . HIS A 1 100 ? -12.622 -18.447 7.492 1.00 79.81 100 HIS A O 1
ATOM 815 N N . ARG A 1 101 ? -14.003 -18.628 9.240 1.00 83.00 101 ARG A N 1
ATOM 816 C CA . ARG A 1 101 ? -14.561 -17.286 9.060 1.00 83.00 101 ARG A CA 1
ATOM 817 C C . ARG A 1 101 ? -13.502 -16.225 9.354 1.00 83.00 101 ARG A C 1
ATOM 819 O O . ARG A 1 101 ? -13.001 -16.118 10.475 1.00 83.00 101 ARG A O 1
ATOM 826 N N . MET A 1 102 ? -13.191 -15.402 8.359 1.00 85.56 102 MET A N 1
ATOM 827 C CA . MET A 1 102 ? -12.287 -14.268 8.518 1.00 85.56 102 MET A CA 1
ATOM 828 C C . MET A 1 102 ? -13.044 -12.957 8.703 1.00 85.56 102 MET A C 1
ATOM 830 O O . MET A 1 102 ? -14.035 -12.685 8.026 1.00 85.56 102 MET A O 1
ATOM 834 N N . LEU A 1 103 ? -12.516 -12.102 9.573 1.00 86.88 103 LEU A N 1
ATOM 835 C CA . LEU A 1 103 ? -12.887 -10.697 9.656 1.00 86.88 103 LEU A CA 1
ATOM 836 C C . LEU A 1 103 ? -11.657 -9.845 9.337 1.00 86.88 103 LEU A C 1
ATOM 838 O O . LEU A 1 103 ? -10.567 -10.086 9.862 1.00 86.88 103 LEU A O 1
ATOM 842 N N . MET A 1 104 ? -11.851 -8.828 8.496 1.00 88.75 104 MET A N 1
ATOM 843 C CA . MET A 1 104 ? -10.796 -7.935 8.008 1.00 88.75 104 MET A CA 1
ATOM 844 C C . MET A 1 104 ? -11.066 -6.480 8.446 1.00 88.75 104 MET A C 1
ATOM 846 O O . MET A 1 104 ? -11.570 -5.693 7.645 1.00 88.75 104 MET A O 1
ATOM 850 N N . PRO A 1 105 ? -10.765 -6.099 9.706 1.00 85.56 105 PRO A N 1
ATOM 851 C CA . PRO A 1 105 ? -11.126 -4.788 10.262 1.00 85.56 105 PRO A CA 1
ATOM 852 C C . PRO A 1 105 ? -10.627 -3.562 9.486 1.00 85.56 105 PRO A C 1
ATOM 854 O O . PRO A 1 105 ? -11.270 -2.519 9.516 1.00 85.56 105 PRO A O 1
ATOM 857 N N . PHE A 1 106 ? -9.482 -3.669 8.808 1.00 88.69 106 PHE A N 1
ATOM 858 C CA . PHE A 1 106 ? -8.855 -2.563 8.077 1.00 88.69 106 PHE A CA 1
ATOM 859 C C . PHE A 1 106 ? -9.149 -2.572 6.576 1.00 88.69 106 PHE A C 1
ATOM 861 O O . PHE A 1 106 ? -8.798 -1.615 5.889 1.00 88.69 106 PHE A O 1
ATOM 868 N N . ASN A 1 107 ? -9.835 -3.597 6.059 1.00 88.44 107 ASN A N 1
ATOM 869 C CA . ASN A 1 107 ? -10.274 -3.651 4.661 1.00 88.44 107 ASN A CA 1
ATOM 870 C C . ASN A 1 107 ? -11.574 -2.849 4.465 1.00 88.44 107 ASN A C 1
ATOM 872 O O . ASN A 1 107 ? -12.477 -3.267 3.742 1.00 88.44 107 ASN A O 1
ATOM 876 N N . ASP A 1 108 ? -11.667 -1.699 5.125 1.00 89.12 108 ASP A N 1
ATOM 877 C CA . ASP A 1 108 ? -12.773 -0.764 5.017 1.00 89.12 108 ASP A CA 1
ATOM 878 C C . ASP A 1 108 ? -12.298 0.485 4.279 1.00 89.12 108 ASP A C 1
ATOM 880 O O . ASP A 1 108 ? -11.298 1.113 4.638 1.00 89.12 108 ASP A O 1
ATOM 884 N N . ARG A 1 109 ? -13.020 0.842 3.217 1.00 89.62 109 ARG A N 1
ATOM 885 C CA . ARG A 1 109 ? -12.651 1.976 2.371 1.00 89.62 109 ARG A CA 1
ATOM 886 C C . ARG A 1 109 ? -12.686 3.295 3.142 1.00 89.62 109 ARG A C 1
ATOM 888 O O . ARG A 1 109 ? -11.782 4.103 2.961 1.00 89.62 109 ARG A O 1
ATOM 895 N N . GLY A 1 110 ? -13.701 3.507 3.980 1.00 90.25 110 GLY A N 1
ATOM 896 C CA . GLY A 1 110 ? -13.838 4.737 4.756 1.00 90.25 110 GLY A CA 1
ATOM 897 C C . GLY A 1 110 ? -12.705 4.888 5.766 1.00 90.25 110 GLY A C 1
ATOM 898 O O . GLY A 1 110 ? -12.121 5.963 5.880 1.00 90.25 110 GLY A O 1
ATOM 899 N N . LEU A 1 111 ? -12.331 3.796 6.436 1.00 88.94 111 LEU A N 1
ATOM 900 C CA . LEU A 1 111 ? -11.190 3.767 7.343 1.00 88.94 111 LEU A CA 1
ATOM 901 C C . LEU A 1 111 ? -9.875 4.027 6.602 1.00 88.94 111 LEU A C 1
ATOM 903 O O . LEU A 1 111 ? -9.072 4.832 7.062 1.00 88.94 111 LEU A O 1
ATOM 907 N N . ILE A 1 112 ? -9.655 3.400 5.443 1.00 91.25 112 ILE A N 1
ATOM 908 C CA . ILE A 1 112 ? -8.463 3.648 4.621 1.00 91.25 112 ILE A CA 1
ATOM 909 C C . ILE A 1 112 ? -8.393 5.111 4.179 1.00 91.25 112 ILE A C 1
ATOM 911 O O . ILE A 1 112 ? -7.348 5.736 4.341 1.00 91.25 112 ILE A O 1
ATOM 915 N N . GLU A 1 113 ? -9.481 5.679 3.661 1.00 90.88 113 GLU A N 1
ATOM 916 C CA . GLU A 1 113 ? -9.524 7.081 3.230 1.00 90.88 113 GLU A CA 1
ATOM 917 C C . GLU A 1 113 ? -9.287 8.044 4.406 1.00 90.88 113 GLU A C 1
ATOM 919 O O . GLU A 1 113 ? -8.521 8.997 4.261 1.00 90.88 113 GLU A O 1
ATOM 924 N N . LEU A 1 114 ? -9.845 7.755 5.589 1.00 90.88 114 LEU A N 1
ATOM 925 C CA . LEU A 1 114 ? -9.594 8.513 6.819 1.00 90.88 114 LEU A CA 1
ATOM 926 C C . LEU A 1 114 ? -8.127 8.432 7.262 1.00 90.88 114 LEU A C 1
ATOM 928 O O . LEU A 1 114 ? -7.527 9.440 7.632 1.00 90.88 114 LEU A O 1
ATOM 932 N N . MET A 1 115 ? -7.519 7.245 7.222 1.00 92.38 115 MET A N 1
ATOM 933 C CA . MET A 1 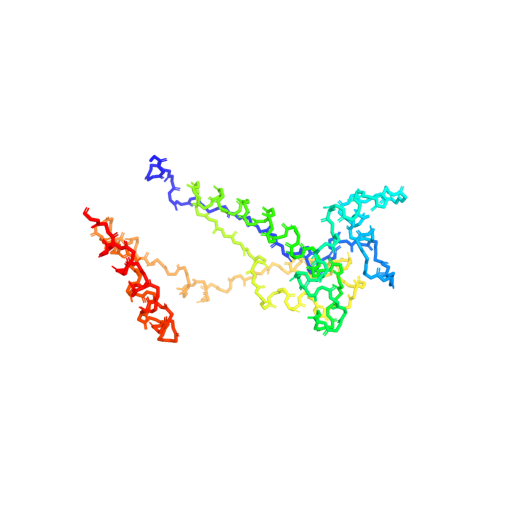115 ? -6.100 7.111 7.548 1.00 92.38 115 MET A CA 1
ATOM 934 C C . MET A 1 115 ? -5.226 7.856 6.522 1.00 92.38 115 MET A C 1
ATOM 936 O O . MET A 1 115 ? -4.266 8.524 6.902 1.00 92.38 115 MET A O 1
ATOM 940 N N . GLN A 1 116 ? -5.572 7.788 5.230 1.00 92.94 116 GLN A N 1
ATOM 941 C CA . GLN A 1 116 ? -4.854 8.464 4.143 1.00 92.94 116 GLN A CA 1
ATOM 942 C C . GLN A 1 116 ? -5.013 9.990 4.168 1.00 92.94 116 GLN A C 1
ATOM 944 O O . GLN A 1 116 ? -4.136 10.675 3.642 1.00 92.94 116 GLN A O 1
ATOM 949 N N . SER A 1 117 ? -6.080 10.533 4.771 1.00 93.12 117 SER A N 1
ATOM 950 C CA . SER A 1 117 ? -6.290 11.985 4.867 1.00 93.12 117 SER A CA 1
ATOM 951 C C . SER A 1 117 ? -5.335 12.674 5.843 1.00 93.12 117 SER A C 1
ATOM 953 O O . SER A 1 117 ? -5.242 13.901 5.856 1.00 93.12 117 SER A O 1
ATOM 955 N N . LEU A 1 118 ? -4.641 11.909 6.688 1.00 95.19 118 LEU A N 1
ATOM 956 C CA . LEU A 1 118 ? -3.646 12.451 7.604 1.00 95.19 118 LEU A CA 1
ATOM 957 C C . LEU A 1 118 ? -2.349 12.826 6.860 1.00 95.19 118 LEU A C 1
ATOM 959 O O . LEU A 1 118 ? -1.911 12.094 5.968 1.00 95.19 118 LEU A O 1
ATOM 963 N N . PRO A 1 119 ? -1.675 13.924 7.253 1.00 94.00 119 PRO A N 1
ATOM 964 C CA . PRO A 1 119 ? -0.336 14.240 6.769 1.00 94.00 119 PRO A CA 1
ATOM 965 C C . PRO A 1 119 ? 0.648 13.089 6.996 1.00 94.00 119 PRO A C 1
ATOM 967 O O . PRO A 1 119 ? 0.592 12.410 8.024 1.00 94.00 119 PRO A O 1
ATOM 970 N N . TYR A 1 120 ? 1.601 12.924 6.072 1.00 94.31 120 TYR A N 1
ATOM 971 C CA . TYR A 1 120 ? 2.611 11.860 6.125 1.00 94.31 120 TYR A CA 1
ATOM 972 C C . TYR A 1 120 ? 3.279 11.693 7.508 1.00 94.31 120 TYR A C 1
ATOM 974 O O . TYR A 1 120 ? 3.277 10.566 8.002 1.00 94.31 120 TYR A O 1
ATOM 982 N N . PRO A 1 121 ? 3.751 12.759 8.195 1.00 94.88 121 PRO A N 1
ATOM 983 C CA . PRO A 1 121 ? 4.400 12.594 9.498 1.00 94.88 121 PRO A CA 1
ATOM 984 C C . PRO A 1 121 ? 3.493 11.965 10.564 1.00 94.88 121 PRO A C 1
ATOM 986 O O . PRO A 1 121 ? 3.955 11.170 11.374 1.00 94.88 121 PRO A O 1
ATOM 989 N N . LEU A 1 122 ? 2.191 12.275 10.553 1.00 96.19 122 LEU A N 1
ATOM 990 C CA . LEU A 1 122 ? 1.241 11.709 11.519 1.00 96.19 122 LEU A CA 1
ATOM 991 C C . LEU A 1 122 ? 0.929 10.241 11.218 1.00 96.19 122 LEU A C 1
ATOM 993 O O . LEU A 1 122 ? 0.706 9.446 12.133 1.00 96.19 122 LEU A O 1
ATOM 997 N N . ARG A 1 123 ? 0.923 9.885 9.932 1.00 95.56 123 ARG A N 1
ATOM 998 C CA . ARG A 1 123 ? 0.729 8.513 9.461 1.00 95.56 123 ARG A CA 1
ATOM 999 C C . ARG A 1 123 ? 1.917 7.622 9.809 1.00 95.56 123 ARG A C 1
ATOM 1001 O O . ARG A 1 123 ? 1.720 6.548 10.370 1.00 95.56 123 ARG A O 1
ATOM 1008 N N . GLU A 1 124 ? 3.133 8.093 9.547 1.00 95.19 124 GLU A N 1
ATOM 1009 C CA . GLU A 1 124 ? 4.381 7.399 9.894 1.00 95.19 124 GLU A CA 1
ATOM 1010 C C . GLU A 1 124 ? 4.504 7.172 11.407 1.00 95.19 124 GLU A C 1
ATOM 1012 O O . GLU A 1 124 ? 4.864 6.082 11.851 1.00 95.19 124 GLU A O 1
ATOM 1017 N N . GLN A 1 125 ? 4.108 8.167 12.206 1.00 94.81 125 GLN A N 1
ATOM 1018 C CA . GLN A 1 125 ? 4.046 8.080 13.669 1.00 94.81 125 GLN A CA 1
ATOM 1019 C C . GLN A 1 125 ? 2.857 7.259 14.191 1.00 94.81 125 GLN A C 1
ATOM 1021 O O . GLN A 1 125 ? 2.720 7.085 15.398 1.00 94.81 125 GLN A O 1
ATOM 1026 N N . LYS A 1 126 ? 1.991 6.751 13.303 1.00 94.00 126 LYS A N 1
ATOM 1027 C CA . LYS A 1 126 ? 0.831 5.906 13.634 1.00 94.00 126 LYS A CA 1
ATOM 1028 C C . LYS A 1 126 ? -0.142 6.544 14.628 1.00 94.00 126 LYS A C 1
ATOM 1030 O O . LYS A 1 126 ? -0.840 5.830 15.345 1.00 94.00 126 LYS A O 1
ATOM 1035 N N . VAL A 1 127 ? -0.246 7.875 14.632 1.00 92.75 127 VAL A N 1
ATOM 1036 C CA . VAL A 1 127 ? -1.007 8.635 15.643 1.00 92.75 127 VAL A CA 1
ATOM 1037 C C . VAL A 1 127 ? -2.460 8.171 15.749 1.00 92.75 127 VAL A C 1
ATOM 1039 O O . VAL A 1 127 ? -2.989 8.058 16.849 1.00 92.75 127 VAL A O 1
ATOM 1042 N N . LEU A 1 128 ? -3.109 7.857 14.623 1.00 88.44 128 LEU A N 1
ATOM 1043 C CA . LEU A 1 128 ? -4.488 7.363 14.628 1.00 88.44 128 LEU A CA 1
ATOM 1044 C C . LEU A 1 128 ? -4.617 5.976 15.270 1.00 88.44 128 LEU A C 1
ATOM 1046 O O . LEU A 1 128 ? -5.566 5.746 16.010 1.00 88.44 128 LEU A O 1
ATOM 1050 N N . LEU A 1 129 ? -3.671 5.065 15.023 1.00 87.81 129 LEU A N 1
ATOM 1051 C CA . LEU A 1 129 ? -3.699 3.736 15.635 1.00 87.81 129 LEU A CA 1
ATOM 1052 C C . LEU A 1 129 ? -3.444 3.825 17.143 1.00 87.81 129 LEU A C 1
ATOM 1054 O O . LEU A 1 129 ? -4.173 3.213 17.915 1.00 87.81 129 LEU A O 1
ATOM 1058 N N . GLU A 1 130 ? -2.472 4.637 17.559 1.00 89.69 130 GLU A N 1
ATOM 1059 C CA . GLU A 1 130 ? -2.214 4.921 18.977 1.00 89.69 130 GLU A CA 1
ATOM 1060 C C . GLU A 1 130 ? -3.443 5.547 19.651 1.00 89.69 130 GLU A C 1
ATOM 1062 O O . GLU A 1 130 ? -3.837 5.133 20.739 1.00 89.69 130 GLU A O 1
ATOM 1067 N N . ALA A 1 131 ? -4.122 6.485 18.982 1.00 86.50 131 ALA A N 1
ATOM 1068 C CA . ALA A 1 131 ? -5.359 7.074 19.482 1.00 86.50 131 ALA A CA 1
ATOM 1069 C C . ALA A 1 131 ? -6.480 6.032 19.631 1.00 86.50 131 ALA A C 1
ATOM 1071 O O . ALA A 1 131 ? -7.175 6.042 20.644 1.00 86.50 131 ALA A O 1
ATOM 1072 N N . VAL A 1 132 ? -6.634 5.113 18.669 1.00 81.69 132 VAL A N 1
ATOM 1073 C CA . VAL A 1 132 ? -7.605 4.002 18.732 1.00 81.69 132 VAL A CA 1
ATOM 1074 C C . VAL A 1 132 ? -7.276 3.013 19.851 1.00 81.69 132 VAL A C 1
ATOM 1076 O O . VAL A 1 132 ? -8.186 2.439 20.428 1.00 81.69 132 VAL A O 1
ATOM 1079 N N . LEU A 1 133 ? -6.002 2.800 20.184 1.00 82.88 133 LEU A N 1
ATOM 1080 C CA . LEU 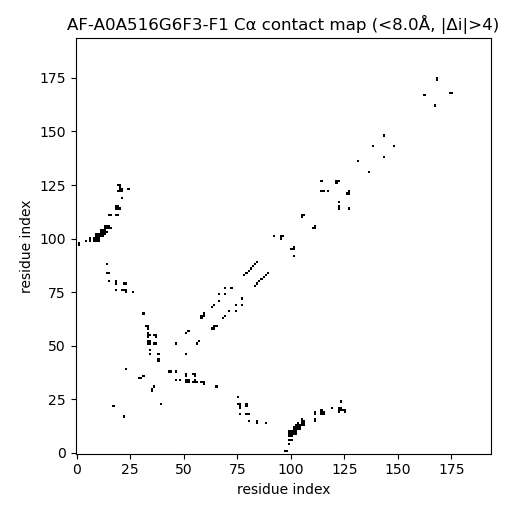A 1 133 ? -5.611 1.939 21.306 1.00 82.88 133 LEU A CA 1
ATOM 1081 C C . LEU A 1 133 ? -5.791 2.633 22.663 1.00 82.88 133 LEU A C 1
ATOM 1083 O O . LEU A 1 133 ? -6.194 1.999 23.636 1.00 82.88 133 LEU A O 1
ATOM 1087 N N . ALA A 1 134 ? -5.503 3.934 22.732 1.00 83.38 134 ALA A N 1
ATOM 1088 C CA . ALA A 1 134 ? -5.659 4.743 23.939 1.00 83.38 134 ALA A CA 1
ATOM 1089 C C . ALA A 1 134 ? -7.132 5.033 24.265 1.00 83.38 134 ALA A C 1
ATOM 1091 O O . ALA A 1 134 ? -7.504 5.185 25.430 1.00 83.38 134 ALA A O 1
ATOM 1092 N N . THR A 1 135 ? -7.981 5.102 23.242 1.00 74.25 135 THR A N 1
ATOM 1093 C CA . THR A 1 135 ? -9.429 5.116 23.408 1.00 74.25 135 THR A CA 1
ATOM 1094 C C . THR A 1 135 ? -9.902 3.676 23.432 1.00 74.25 135 THR A C 1
ATOM 1096 O O . THR A 1 135 ? -10.028 3.067 22.386 1.00 74.25 135 THR A O 1
ATOM 1099 N N . VAL A 1 136 ? -10.194 3.102 24.606 1.00 59.97 136 VAL A N 1
ATOM 1100 C CA . VAL A 1 136 ? -11.001 1.870 24.634 1.00 59.97 136 VAL A CA 1
ATOM 1101 C C . VAL A 1 136 ? -12.269 2.204 23.854 1.00 59.97 136 VAL A C 1
ATOM 1103 O O . VAL A 1 136 ? -13.018 3.070 24.323 1.00 59.97 136 VAL A O 1
ATOM 1106 N N . PRO A 1 137 ? -12.527 1.609 22.674 1.00 57.28 137 PRO A N 1
ATOM 1107 C CA . PRO A 1 137 ? -13.785 1.846 22.008 1.00 57.28 137 PRO A CA 1
ATOM 1108 C C . PRO A 1 137 ? -14.810 1.238 22.951 1.00 57.28 137 PRO A C 1
ATOM 1110 O O . PRO A 1 137 ? -14.897 0.016 23.081 1.00 57.28 137 PRO A O 1
ATOM 1113 N N . ALA A 1 138 ? -15.532 2.079 23.690 1.00 58.22 138 ALA A N 1
ATOM 1114 C CA . ALA A 1 138 ? -16.737 1.633 24.345 1.00 58.22 138 ALA A CA 1
ATOM 1115 C C . ALA A 1 138 ? -17.640 1.222 23.189 1.00 58.22 138 ALA A C 1
ATOM 1117 O O . ALA A 1 138 ? -18.191 2.070 22.484 1.00 58.22 138 ALA A O 1
ATOM 1118 N N . LEU A 1 139 ? -17.685 -0.081 22.918 1.00 54.12 139 LEU A N 1
ATOM 1119 C CA . LEU A 1 139 ? -18.692 -0.636 22.045 1.00 54.12 139 LEU A CA 1
ATOM 1120 C C . LEU A 1 139 ? -20.004 -0.270 22.717 1.00 54.12 139 LEU A C 1
ATOM 1122 O O . LEU A 1 139 ? -20.328 -0.815 23.769 1.00 54.12 139 LEU A O 1
ATOM 1126 N N . ASP A 1 140 ? -20.681 0.733 22.166 1.00 59.41 140 ASP A N 1
ATOM 1127 C CA . ASP A 1 140 ? -21.989 1.147 22.638 1.00 59.41 140 ASP A CA 1
ATOM 1128 C C . ASP A 1 140 ? -22.874 -0.110 22.644 1.00 59.41 140 ASP A C 1
ATOM 1130 O O . ASP A 1 140 ? -23.139 -0.667 21.568 1.00 59.41 140 ASP A O 1
ATOM 1134 N N . PRO A 1 141 ? -23.286 -0.608 23.827 1.00 60.97 141 PRO A N 1
ATOM 1135 C CA . PRO A 1 141 ? -24.032 -1.854 23.926 1.00 60.97 141 PRO A CA 1
ATOM 1136 C C . PRO A 1 141 ? -25.329 -1.805 23.120 1.00 60.97 141 PRO A C 1
ATOM 1138 O O . PRO A 1 141 ? -25.778 -2.834 22.623 1.00 60.97 141 PRO A O 1
ATOM 1141 N N . GLU A 1 142 ? -25.908 -0.617 22.938 1.00 61.31 142 GLU A N 1
ATOM 1142 C CA . GLU A 1 142 ? -27.121 -0.424 22.145 1.00 61.31 142 GLU A CA 1
ATOM 1143 C C . GLU A 1 142 ? -26.844 -0.529 20.637 1.00 61.31 142 GLU A C 1
ATOM 1145 O O . GLU A 1 142 ? -27.681 -1.033 19.888 1.00 61.31 142 GLU A O 1
ATOM 1150 N N . ARG A 1 143 ? -25.642 -0.155 20.173 1.00 54.59 143 ARG A N 1
ATOM 1151 C CA . ARG A 1 143 ? -25.216 -0.363 18.775 1.00 54.59 143 ARG A CA 1
ATOM 1152 C C . ARG A 1 143 ? -24.777 -1.798 18.490 1.00 54.59 143 ARG A C 1
ATOM 1154 O O . ARG A 1 143 ? -24.950 -2.262 17.365 1.00 54.59 143 ARG A O 1
ATOM 1161 N N . LEU A 1 144 ? -24.255 -2.515 19.487 1.00 48.72 144 LEU A N 1
ATOM 1162 C CA . LEU A 1 144 ? -23.930 -3.941 19.364 1.00 48.72 144 LEU A CA 1
ATOM 1163 C C . LEU A 1 144 ? -25.179 -4.796 19.122 1.00 48.72 144 LEU A C 1
ATOM 1165 O O . LEU A 1 144 ? -25.144 -5.695 18.284 1.00 48.72 144 LEU A O 1
ATOM 1169 N N . ARG A 1 145 ? -26.299 -4.477 19.782 1.00 51.19 145 ARG A N 1
ATOM 1170 C CA . ARG A 1 145 ? -27.564 -5.222 19.642 1.00 51.19 145 ARG A CA 1
ATOM 1171 C C . ARG A 1 145 ? -28.154 -5.197 18.231 1.00 51.19 145 ARG A C 1
ATOM 1173 O O . ARG A 1 145 ? -28.953 -6.064 17.918 1.00 51.19 145 ARG A O 1
ATOM 1180 N N . GLY A 1 146 ? -27.784 -4.239 17.378 1.00 49.28 146 GLY A N 1
ATOM 1181 C CA . GLY A 1 146 ? -28.275 -4.172 15.995 1.00 49.28 146 GLY A CA 1
ATOM 1182 C C . GLY A 1 146 ? -27.525 -5.073 15.005 1.00 49.28 146 GLY A C 1
ATOM 1183 O O . GLY A 1 146 ? -28.101 -5.481 14.001 1.00 49.28 146 GLY A O 1
ATOM 1184 N N . HIS A 1 147 ? -26.252 -5.384 15.276 1.00 43.38 147 HIS A N 1
ATOM 1185 C CA . HIS A 1 147 ? -25.373 -6.155 14.378 1.00 43.38 147 HIS A CA 1
ATOM 1186 C C . HIS A 1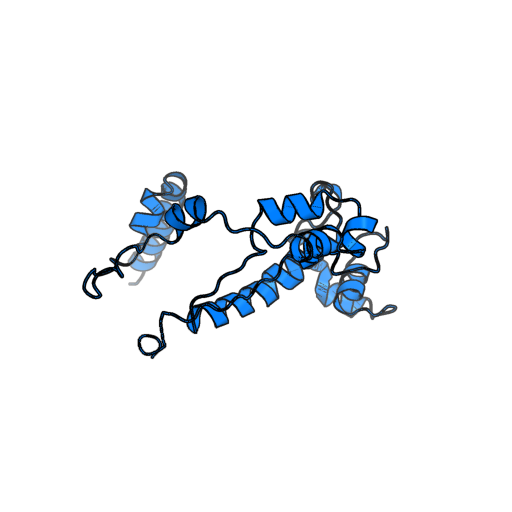 147 ? -24.950 -7.518 14.938 1.00 43.38 147 HIS A C 1
ATOM 1188 O O . HIS A 1 147 ? -24.553 -8.392 14.173 1.00 43.38 147 HIS A O 1
ATOM 1194 N N . VAL A 1 148 ? -25.051 -7.688 16.257 1.00 41.91 148 VAL A N 1
ATOM 1195 C CA . VAL A 1 148 ? -24.876 -8.942 17.003 1.00 41.91 148 VAL A CA 1
ATOM 1196 C C . VAL A 1 148 ? -26.161 -9.251 17.773 1.00 41.91 148 VAL A C 1
ATOM 1198 O O . VAL A 1 148 ? -26.120 -9.898 18.815 1.00 41.91 148 VAL A O 1
ATOM 1201 N N . ALA A 1 149 ? -27.324 -8.777 17.297 1.00 42.69 149 ALA A N 1
ATOM 1202 C CA . ALA A 1 149 ? -28.548 -9.484 17.651 1.00 42.69 149 ALA A CA 1
ATOM 1203 C C . ALA A 1 149 ? -28.257 -10.957 17.385 1.00 42.69 149 ALA A C 1
ATOM 1205 O O . ALA A 1 149 ? -27.675 -11.266 16.340 1.00 42.69 149 ALA A O 1
ATOM 1206 N N . ASP A 1 150 ? -28.613 -11.816 18.334 1.00 47.88 150 ASP A N 1
ATOM 1207 C CA . ASP A 1 150 ? -28.766 -13.236 18.093 1.00 47.88 150 ASP A CA 1
ATOM 1208 C C . ASP A 1 150 ? -29.736 -13.361 16.909 1.00 47.88 150 ASP A C 1
ATOM 1210 O O . ASP A 1 150 ? -30.944 -13.506 17.087 1.00 47.88 150 ASP A O 1
ATOM 1214 N N . GLU A 1 151 ? -29.244 -13.220 15.674 1.00 44.28 151 GLU A N 1
ATOM 1215 C CA . GLU A 1 151 ? -29.864 -13.869 14.543 1.00 44.28 151 GLU A CA 1
ATOM 1216 C C . GLU A 1 151 ? -29.862 -15.311 15.026 1.00 44.28 151 GLU A C 1
ATOM 1218 O O . GLU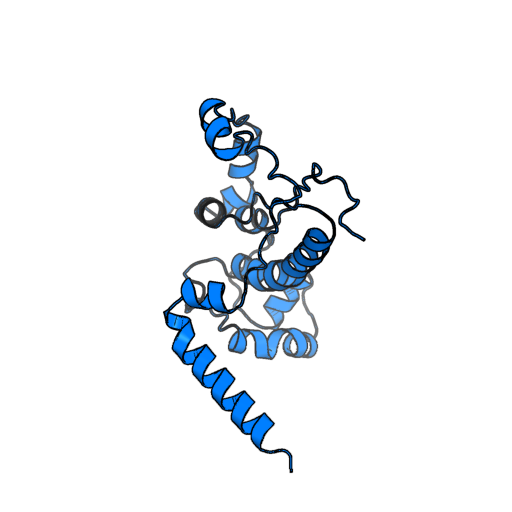 A 1 151 ? -28.771 -15.857 1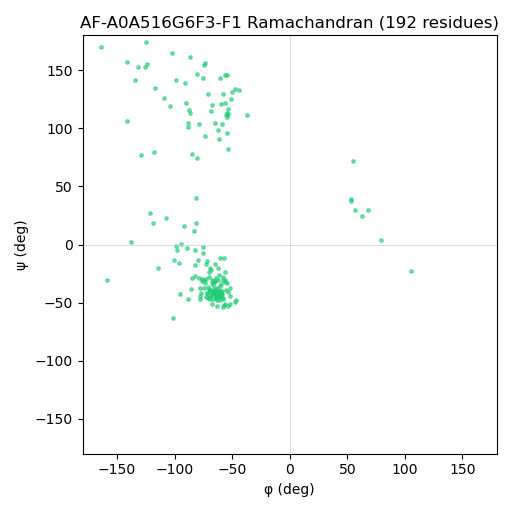5.245 1.00 44.28 151 GLU A O 1
ATOM 1223 N N . PRO A 1 152 ? -31.037 -15.887 15.349 1.00 48.28 152 PRO A N 1
ATOM 1224 C CA . PRO A 1 152 ? -31.068 -17.267 15.782 1.00 48.28 152 PRO A CA 1
ATOM 1225 C C . PRO A 1 152 ? -30.283 -18.015 14.721 1.00 48.28 152 PRO A C 1
ATOM 1227 O O . PRO A 1 152 ? -30.570 -17.807 13.535 1.00 48.28 152 PRO A O 1
ATOM 1230 N N . LEU A 1 153 ? -29.247 -18.761 15.145 1.00 50.41 153 LEU A N 1
ATOM 1231 C CA . LEU A 1 153 ? -28.459 -19.614 14.258 1.00 50.41 153 LEU A CA 1
ATOM 1232 C C . LEU A 1 153 ? -29.457 -20.198 13.278 1.00 50.41 153 LEU A C 1
ATOM 1234 O O . LEU A 1 153 ? -30.393 -20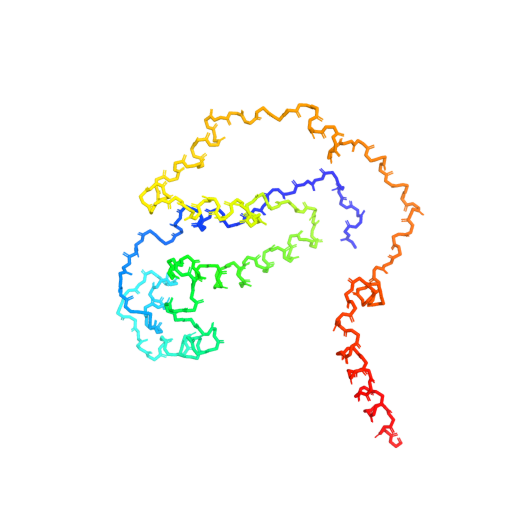.877 13.720 1.00 50.41 153 LEU A O 1
ATOM 1238 N N . ARG A 1 154 ? -29.364 -19.791 12.002 1.00 50.72 154 ARG A N 1
ATOM 1239 C CA . ARG A 1 154 ? -30.358 -20.214 11.019 1.00 50.72 154 ARG A CA 1
ATOM 1240 C C . ARG A 1 154 ? -30.459 -21.728 11.173 1.00 50.72 154 ARG A C 1
ATOM 1242 O O . ARG A 1 154 ? -29.401 -22.358 11.277 1.00 50.72 154 ARG A O 1
ATOM 1249 N N . PRO A 1 155 ? -31.676 -22.291 11.277 1.00 52.72 155 PRO A N 1
ATOM 1250 C CA . PRO A 1 155 ? -31.833 -23.734 11.362 1.00 52.72 155 PRO A CA 1
ATOM 1251 C C . PRO A 1 155 ? -30.913 -24.373 10.317 1.00 52.72 155 PRO A C 1
ATOM 1253 O O . PRO A 1 155 ? -30.849 -23.872 9.192 1.00 52.72 155 PRO A O 1
ATOM 1256 N N . ALA A 1 156 ? -30.147 -25.404 10.685 1.00 54.22 156 ALA A N 1
ATOM 1257 C CA . ALA A 1 156 ? -29.171 -26.045 9.788 1.00 54.22 156 ALA A CA 1
ATOM 1258 C C . ALA A 1 156 ? -29.816 -26.582 8.484 1.00 54.22 156 ALA A C 1
ATOM 1260 O O . ALA A 1 156 ? -29.141 -26.972 7.539 1.00 54.22 156 ALA A O 1
ATOM 1261 N N . ASP A 1 157 ? -31.142 -26.598 8.477 1.00 50.75 157 ASP A N 1
ATOM 1262 C CA . ASP A 1 157 ? -32.119 -26.993 7.482 1.00 50.75 157 ASP A CA 1
ATOM 1263 C C . ASP A 1 157 ? -32.637 -25.835 6.599 1.00 50.75 157 ASP A C 1
ATOM 1265 O O . ASP A 1 157 ? -33.423 -26.076 5.679 1.00 50.75 157 ASP A O 1
ATOM 1269 N N . VAL A 1 158 ? -32.174 -24.591 6.792 1.00 50.28 158 VAL A N 1
ATOM 1270 C CA . VAL A 1 158 ? -32.306 -23.552 5.760 1.00 50.28 158 VAL A CA 1
ATOM 1271 C C . VAL A 1 158 ? -31.309 -23.887 4.660 1.00 50.28 158 VAL A C 1
ATOM 1273 O O . VAL A 1 158 ? -30.141 -23.519 4.733 1.00 50.28 158 VAL A O 1
ATOM 1276 N N . ASP A 1 159 ? -31.787 -24.612 3.652 1.00 54.28 159 ASP A N 1
ATOM 1277 C CA . ASP A 1 159 ? -31.076 -24.855 2.401 1.00 54.28 159 ASP A CA 1
ATOM 1278 C C . ASP A 1 159 ? -30.693 -23.491 1.806 1.00 54.28 159 ASP A C 1
ATOM 1280 O O . ASP A 1 159 ? -31.527 -22.795 1.212 1.00 54.28 159 ASP A O 1
ATOM 1284 N N . GLU A 1 160 ? -29.457 -23.046 2.064 1.00 52.72 160 GLU A N 1
ATOM 1285 C CA . GLU A 1 160 ? -28.886 -21.863 1.437 1.00 52.72 160 GLU A CA 1
ATOM 1286 C C . GLU A 1 160 ? -28.856 -22.145 -0.057 1.00 52.72 160 GLU A C 1
ATOM 1288 O O . GLU A 1 160 ? -27.915 -22.733 -0.589 1.00 52.72 160 GLU A O 1
ATOM 1293 N N . SER A 1 161 ? -29.937 -21.758 -0.737 1.00 58.94 161 SER A N 1
ATOM 1294 C CA . SER A 1 161 ? -30.041 -21.906 -2.176 1.00 58.94 161 SER A CA 1
ATOM 1295 C C . SER A 1 161 ? -28.812 -21.227 -2.773 1.00 58.94 161 SER A C 1
ATOM 1297 O O . SER A 1 161 ? -28.637 -20.020 -2.569 1.00 58.94 161 SER A O 1
ATOM 1299 N N . PRO A 1 162 ? -27.928 -21.975 -3.455 1.00 65.94 162 PRO A N 1
ATOM 1300 C CA . PRO A 1 162 ? -26.660 -21.430 -3.891 1.00 65.94 162 PRO A CA 1
ATOM 1301 C C . PRO A 1 162 ? -26.937 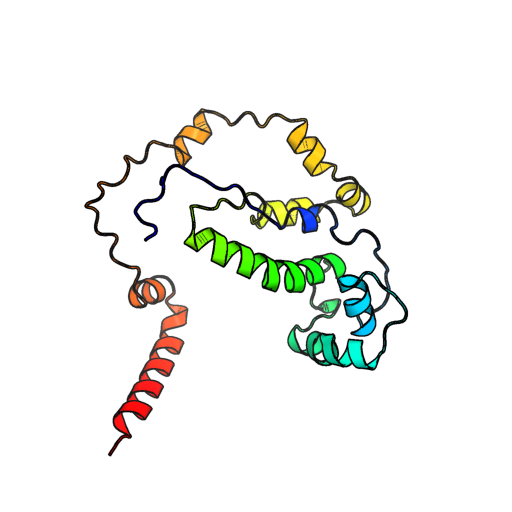-20.227 -4.780 1.00 65.94 162 PRO A C 1
ATOM 1303 O O . PRO A 1 162 ? -27.735 -20.319 -5.715 1.00 65.94 162 PRO A O 1
ATOM 1306 N N . ILE A 1 163 ? -26.279 -19.101 -4.487 1.00 60.81 163 ILE A N 1
ATOM 1307 C CA . ILE A 1 163 ? -26.383 -17.896 -5.311 1.00 60.81 163 ILE A CA 1
ATOM 1308 C C . ILE A 1 163 ? -26.011 -18.290 -6.737 1.00 60.81 163 ILE A C 1
ATOM 1310 O O . ILE A 1 163 ? -24.862 -18.614 -7.049 1.00 60.81 163 ILE A O 1
ATOM 1314 N N . THR A 1 164 ? -26.994 -18.273 -7.627 1.00 75.62 164 THR A N 1
ATOM 1315 C CA . THR A 1 164 ? -26.788 -18.651 -9.014 1.00 75.62 164 THR A CA 1
ATOM 1316 C C . THR A 1 164 ? -26.313 -17.442 -9.809 1.00 75.62 164 THR A C 1
ATOM 1318 O O . THR A 1 164 ? -26.533 -16.279 -9.458 1.00 75.62 164 THR A O 1
ATOM 1321 N N . TRP A 1 165 ? -25.726 -17.687 -10.981 1.00 69.31 165 TRP A N 1
ATOM 1322 C CA . TRP A 1 165 ? -25.405 -16.604 -11.914 1.00 69.31 165 TRP A CA 1
ATOM 1323 C C . TRP A 1 165 ? -26.642 -15.767 -12.295 1.00 69.31 165 TRP A C 1
ATOM 1325 O O . TRP A 1 165 ? -26.501 -14.609 -12.694 1.00 69.31 165 TRP A O 1
ATOM 1335 N N . ARG A 1 166 ? -27.858 -16.328 -12.187 1.00 71.81 166 ARG A N 1
ATOM 1336 C CA . ARG A 1 166 ? -29.107 -15.608 -12.467 1.00 71.81 166 ARG A CA 1
ATOM 1337 C C . ARG A 1 166 ? -29.382 -14.552 -11.404 1.00 71.81 166 ARG A C 1
ATOM 1339 O O . ARG A 1 166 ? -29.774 -13.448 -11.774 1.00 71.81 166 ARG A O 1
ATOM 1346 N N . ASP A 1 167 ? -29.087 -14.850 -10.145 1.00 77.06 167 ASP A N 1
ATOM 1347 C CA . ASP A 1 167 ? -29.252 -13.931 -9.015 1.00 77.06 167 ASP A CA 1
ATOM 1348 C C . ASP A 1 167 ? -28.278 -12.752 -9.133 1.00 77.06 167 ASP A C 1
ATOM 1350 O O . ASP A 1 167 ? -28.671 -11.587 -9.033 1.00 77.06 167 ASP A O 1
ATOM 1354 N N . VAL A 1 168 ? -27.029 -13.031 -9.522 1.00 68.81 168 VAL A N 1
ATOM 1355 C CA . VAL A 1 168 ? -26.011 -12.003 -9.809 1.00 68.81 168 VAL A CA 1
ATOM 1356 C C . VAL A 1 168 ? -26.444 -11.074 -10.955 1.00 68.81 168 VAL A C 1
ATOM 1358 O O . VAL A 1 168 ? -26.252 -9.857 -10.895 1.00 68.81 168 VAL A O 1
ATOM 1361 N N . VAL A 1 169 ? -27.057 -11.620 -12.011 1.00 72.75 169 VAL A N 1
ATOM 1362 C CA . VAL A 1 169 ? -27.548 -10.848 -13.170 1.00 72.75 169 VAL A CA 1
ATOM 1363 C C . VAL A 1 169 ? -28.847 -10.091 -12.866 1.00 72.75 169 VAL A C 1
ATOM 1365 O O . VAL A 1 169 ? -29.094 -9.030 -13.452 1.00 72.75 169 VAL A O 1
ATOM 1368 N N . ALA A 1 170 ? -29.684 -10.613 -11.968 1.00 74.62 170 ALA A N 1
ATOM 1369 C CA . ALA A 1 170 ? -30.877 -9.932 -11.482 1.00 74.62 170 ALA A CA 1
ATOM 1370 C C . ALA A 1 170 ? -30.498 -8.693 -10.659 1.00 74.62 170 ALA A C 1
ATOM 1372 O O . ALA A 1 170 ? -30.999 -7.608 -10.953 1.00 74.62 170 ALA A O 1
ATOM 1373 N N . ALA A 1 171 ? -29.540 -8.836 -9.738 1.00 70.94 171 ALA A N 1
ATOM 1374 C CA . ALA A 1 171 ? -29.016 -7.748 -8.914 1.00 70.94 171 ALA A CA 1
ATOM 1375 C C . ALA A 1 171 ? -28.204 -6.705 -9.708 1.00 70.94 171 ALA A C 1
ATOM 1377 O O . ALA A 1 171 ? -28.052 -5.567 -9.269 1.00 70.94 171 ALA A O 1
ATOM 1378 N N . ARG A 1 172 ? -27.674 -7.062 -10.890 1.00 78.81 172 ARG A N 1
ATOM 1379 C CA . ARG A 1 172 ? -26.852 -6.170 -11.732 1.00 78.81 172 ARG A CA 1
ATOM 1380 C C . ARG A 1 172 ? -27.352 -6.124 -13.184 1.00 78.81 172 ARG A C 1
ATOM 1382 O O . ARG A 1 172 ? -26.726 -6.702 -14.080 1.00 78.81 172 ARG A O 1
ATOM 1389 N N . PRO A 1 173 ? -28.443 -5.383 -13.470 1.00 78.94 173 PRO A N 1
ATOM 1390 C CA . PRO A 1 173 ? -29.094 -5.380 -14.785 1.00 78.94 173 PRO A CA 1
ATOM 1391 C C . PRO A 1 173 ? -28.174 -4.972 -15.944 1.00 78.94 173 PRO A C 1
ATOM 1393 O O . PRO A 1 173 ? -28.319 -5.480 -17.058 1.00 78.94 173 PRO A O 1
ATOM 1396 N N . HIS A 1 174 ? -27.185 -4.113 -15.680 1.00 83.81 174 HIS A N 1
ATOM 1397 C CA . HIS A 1 174 ? -26.198 -3.659 -16.663 1.00 83.81 174 HIS A CA 1
ATOM 1398 C C . HIS A 1 174 ? -25.276 -4.786 -17.176 1.00 83.81 174 HIS A C 1
ATOM 1400 O O . HIS A 1 174 ? -24.671 -4.649 -18.239 1.00 83.81 174 HIS A O 1
ATOM 1406 N N . LEU A 1 175 ? -25.192 -5.931 -16.484 1.00 75.00 175 LEU A N 1
ATOM 1407 C CA . LEU A 1 175 ? -24.415 -7.096 -16.927 1.00 75.00 175 LEU A CA 1
ATOM 1408 C C . LEU A 1 175 ? -25.169 -7.979 -17.938 1.00 75.00 175 LEU A C 1
ATOM 1410 O O . LEU A 1 175 ? -24.536 -8.736 -18.683 1.00 75.00 175 LEU A O 1
ATOM 1414 N N . ARG A 1 176 ? -26.502 -7.847 -18.049 1.00 80.44 176 ARG A N 1
ATOM 1415 C CA . ARG A 1 176 ? -27.354 -8.658 -18.947 1.00 80.44 176 ARG A CA 1
ATOM 1416 C C . ARG A 1 176 ? -26.870 -8.680 -20.408 1.00 80.44 176 ARG A C 1
ATOM 1418 O O . ARG A 1 176 ? -26.813 -9.771 -20.984 1.00 80.44 176 ARG A O 1
ATOM 1425 N N . PRO A 1 177 ? -26.465 -7.553 -21.036 1.00 83.62 177 PRO A N 1
ATOM 1426 C CA . PRO A 1 177 ? -25.986 -7.565 -22.421 1.00 83.62 177 PRO A CA 1
ATOM 1427 C C . PRO A 1 177 ? -24.652 -8.304 -22.597 1.00 83.62 177 PRO A C 1
ATOM 1429 O O . PRO A 1 177 ? -24.395 -8.874 -23.659 1.00 83.62 177 PRO A O 1
ATOM 1432 N N . ARG A 1 178 ? -23.774 -8.300 -21.583 1.00 78.31 178 ARG A N 1
ATOM 1433 C CA . ARG A 1 178 ? -22.483 -9.013 -21.627 1.00 78.31 178 ARG A CA 1
ATOM 1434 C C . ARG A 1 178 ? -22.701 -10.521 -21.503 1.00 78.31 178 ARG A C 1
ATOM 1436 O O . ARG A 1 178 ? -22.188 -11.268 -22.332 1.00 78.31 178 ARG A O 1
ATOM 1443 N N . VAL A 1 179 ? -23.552 -10.947 -20.568 1.00 79.75 179 VAL A N 1
ATOM 1444 C CA . VAL A 1 179 ? -23.907 -12.364 -20.371 1.00 79.75 179 VAL A CA 1
ATOM 1445 C C . VAL A 1 179 ? -24.615 -12.944 -21.599 1.00 79.75 179 VAL A C 1
ATOM 1447 O O . VAL A 1 179 ? -24.240 -14.015 -22.073 1.00 79.75 179 VAL A O 1
ATOM 1450 N N . ARG A 1 180 ? -25.565 -12.210 -22.204 1.00 81.69 180 ARG A N 1
ATOM 1451 C CA . ARG A 1 180 ? -26.229 -12.633 -23.455 1.00 81.69 180 ARG A CA 1
ATOM 1452 C C . ARG A 1 180 ? -25.239 -12.839 -24.604 1.00 81.69 180 ARG A C 1
ATOM 1454 O O . ARG A 1 180 ? -25.337 -13.829 -25.327 1.00 81.69 180 ARG A O 1
ATOM 1461 N N . ARG A 1 181 ? -24.263 -11.936 -24.760 1.00 82.69 181 ARG A N 1
ATOM 1462 C CA . ARG A 1 181 ? -23.217 -12.053 -25.790 1.00 82.69 181 ARG A CA 1
ATOM 1463 C C . ARG A 1 181 ? -22.301 -13.254 -25.548 1.00 82.69 181 ARG A C 1
ATOM 1465 O O . ARG A 1 181 ? -22.000 -13.971 -26.500 1.00 82.69 181 ARG A O 1
ATOM 1472 N N . ALA A 1 182 ? -21.904 -13.504 -24.301 1.00 78.56 182 ALA A N 1
ATOM 1473 C CA . ALA A 1 182 ? -21.093 -14.665 -23.937 1.00 78.56 182 ALA A CA 1
ATOM 1474 C C . ALA A 1 182 ? -21.833 -15.989 -24.206 1.00 78.56 182 ALA A C 1
ATOM 1476 O O . ALA A 1 182 ? -21.295 -16.871 -24.874 1.00 78.56 182 ALA A O 1
ATOM 1477 N N . ALA A 1 183 ? -23.102 -16.092 -23.801 1.00 77.94 183 ALA A N 1
ATOM 1478 C CA . ALA A 1 183 ? -23.931 -17.272 -24.051 1.00 77.94 183 ALA A CA 1
ATOM 1479 C C . ALA A 1 183 ? -24.153 -17.531 -25.554 1.00 77.94 183 ALA A C 1
ATOM 1481 O O . ALA A 1 183 ? -24.070 -18.670 -26.011 1.00 77.94 183 ALA A O 1
ATOM 1482 N N . ALA A 1 184 ? -24.375 -16.477 -26.349 1.00 78.56 184 ALA A N 1
ATOM 1483 C CA . ALA A 1 184 ? -24.515 -16.595 -27.801 1.00 78.56 184 ALA A CA 1
ATOM 1484 C C . ALA A 1 184 ? -23.219 -17.057 -28.495 1.00 78.56 184 ALA A C 1
ATOM 1486 O O . ALA A 1 184 ? -23.285 -17.732 -29.521 1.00 78.56 184 ALA A O 1
ATOM 1487 N N . ARG A 1 185 ? -22.044 -16.707 -27.953 1.00 78.12 185 ARG A N 1
ATOM 1488 C CA . ARG A 1 185 ? -20.745 -17.201 -28.441 1.00 78.12 185 ARG A CA 1
ATOM 1489 C C . ARG A 1 185 ? -20.532 -18.673 -28.091 1.00 78.12 185 ARG A C 1
ATOM 1491 O O . ARG A 1 185 ? -20.094 -19.432 -28.948 1.00 78.12 185 ARG A O 1
ATOM 1498 N N . LEU A 1 186 ? -20.894 -19.084 -26.875 1.00 74.25 186 LEU A N 1
ATOM 1499 C CA . LEU A 1 186 ? -20.804 -20.481 -26.441 1.00 74.25 186 LEU A CA 1
ATOM 1500 C C . LEU A 1 186 ? -21.729 -21.394 -27.254 1.00 74.25 186 LEU A C 1
ATOM 1502 O O . LEU A 1 186 ? -21.283 -22.432 -27.725 1.00 74.25 186 LEU A O 1
ATOM 1506 N N . ARG A 1 187 ? -22.975 -20.977 -27.518 1.00 76.31 187 ARG A N 1
ATOM 1507 C CA . ARG A 1 187 ? -23.905 -21.740 -28.374 1.00 76.31 187 ARG A CA 1
ATOM 1508 C C . ARG A 1 187 ? -23.404 -21.897 -29.808 1.00 76.31 187 ARG A C 1
ATOM 1510 O O . ARG A 1 187 ? -23.565 -22.963 -30.381 1.00 76.31 187 ARG A O 1
ATOM 1517 N N . ARG A 1 188 ? -22.757 -20.869 -30.371 1.00 75.12 188 ARG A N 1
ATOM 1518 C CA . ARG A 1 188 ? -22.135 -20.961 -31.703 1.00 75.12 188 ARG A CA 1
ATOM 1519 C C . ARG A 1 188 ? -20.938 -21.910 -31.741 1.00 75.12 188 ARG A C 1
ATOM 1521 O O . ARG A 1 188 ? -20.732 -22.552 -32.757 1.00 75.12 188 ARG A O 1
ATOM 1528 N N . ARG A 1 189 ? -20.173 -22.011 -30.650 1.00 71.75 189 ARG A N 1
ATOM 1529 C CA . ARG A 1 189 ? -19.082 -22.992 -30.527 1.00 71.75 189 ARG A CA 1
ATOM 1530 C C . ARG A 1 189 ? -19.597 -24.416 -30.304 1.00 71.75 189 ARG A C 1
ATOM 1532 O O . ARG A 1 189 ? -19.026 -25.342 -30.854 1.00 71.75 189 ARG A O 1
ATOM 1539 N N . ALA A 1 190 ? -20.676 -24.582 -29.541 1.00 69.69 190 ALA A N 1
ATOM 1540 C CA . ALA A 1 190 ? -21.273 -25.890 -29.269 1.00 69.69 190 ALA A CA 1
ATOM 1541 C C . ALA A 1 190 ? -22.089 -26.443 -30.454 1.00 69.69 190 ALA A C 1
ATOM 1543 O O . ALA A 1 190 ? -22.117 -27.647 -30.658 1.00 69.69 190 ALA A O 1
ATOM 1544 N N . GLY A 1 191 ? -22.715 -25.577 -31.259 1.00 61.03 191 GLY A N 1
ATOM 1545 C CA . GLY A 1 191 ? -23.436 -25.956 -32.484 1.00 61.03 191 GLY A CA 1
ATOM 1546 C C . GLY A 1 191 ? -22.550 -26.111 -33.726 1.00 61.03 191 GLY A C 1
ATOM 1547 O O . GLY A 1 191 ? -23.077 -26.140 -34.832 1.00 61.03 191 GLY A O 1
ATOM 1548 N N . GLY A 1 192 ? -21.225 -26.136 -33.550 1.00 53.22 192 GLY A N 1
ATOM 1549 C CA . GLY A 1 192 ? -20.228 -26.295 -34.612 1.00 53.22 192 GLY A CA 1
ATOM 1550 C C . GLY A 1 192 ? -19.361 -27.548 -34.466 1.00 53.22 192 GLY A C 1
ATOM 1551 O O . GLY A 1 192 ? -18.286 -27.586 -35.057 1.00 53.22 192 GLY A O 1
ATOM 1552 N N . MET A 1 193 ? -19.784 -28.540 -33.672 1.00 42.31 193 MET A N 1
ATOM 1553 C CA . MET A 1 193 ? -19.208 -29.886 -33.753 1.00 42.31 193 MET A CA 1
ATOM 1554 C C . MET A 1 193 ? -20.012 -30.706 -34.776 1.00 42.31 193 MET A C 1
ATOM 1556 O O . MET A 1 193 ? -21.232 -30.772 -34.611 1.00 42.31 193 MET A O 1
ATOM 1560 N N . PRO A 1 194 ? -19.374 -31.245 -35.834 1.00 51.31 194 PRO A N 1
ATOM 1561 C CA . PRO A 1 194 ? -20.010 -32.191 -36.750 1.00 51.31 194 PRO A CA 1
ATOM 1562 C C . PRO A 1 194 ? -20.422 -33.487 -36.043 1.00 51.31 194 PRO A C 1
ATOM 1564 O O . PRO A 1 194 ? -19.777 -33.844 -35.029 1.00 51.31 194 PRO A O 1
#

Mean predicted aligned error: 13.48 Å

Sequence (194 aa):
MWADLPHDIIHLQSIGAELGTTFYTQRTDAPITPGRLLEIVTNRTGLDPALAEAAFGDYLDYAQFAPEHIGGYNYHDVFYWEQRMGKWGYQKYQDGDFAHRMLMPFNDRGLIELMQSLPYPLREQKVLLEAVLATVPALDPERLRGHVADEPLRPADVDESPITWRDVVAARPHLRPRVRRAAARLRRRAGGMP

Radius of gyration: 22.96 Å; Cα contacts (8 Å, |Δi|>4): 135; chains: 1; bounding box: 54×46×61 Å

Solvent-accessible surface area (backbone atoms only — not comparable to full-atom values): 11822 Å² total; per-residue (Å²): 144,55,92,85,56,73,88,85,51,70,44,84,59,62,62,49,55,43,55,24,36,38,73,71,73,89,75,73,92,66,73,92,40,32,54,54,54,45,25,68,78,66,74,49,80,92,67,61,64,69,59,16,41,75,73,27,52,66,46,39,69,73,69,52,65,43,77,88,66,50,79,82,55,60,65,69,49,55,48,43,45,54,60,47,42,62,50,55,44,44,54,54,48,56,59,41,61,70,72,42,52,71,42,47,86,39,72,36,70,69,59,36,52,58,35,58,70,46,58,66,73,48,16,62,68,32,48,68,60,53,48,56,67,73,41,75,78,75,73,52,68,76,66,44,51,76,79,63,46,80,67,67,77,70,60,94,79,63,75,75,71,73,86,43,75,65,54,57,38,65,79,35,63,87,47,46,69,58,53,53,53,52,52,55,51,50,50,56,59,65,73,64,66,132

Foldseek 3Di:
DQVPDDQPDEDEDADLLCLLQPVPPPDDPDADDLQVLVCLVVVDHPDDPVVSCVRCVCPCVVVVLHCVPPPNADSSSVSCCCPVCVPVVVVVVVVVVSHHHYDHVNPDPVNSVVSRPDPNVCSNVVVVVVVCVVDPPPPPVVVCCVVPVCPPPPPPPPPPPPCDVVNVCVVPVVCVVVVVVVVVVVVVVVVPDD

Organism: NCBI:txid2594265

pLDDT: mean 81.27, std 15.27, range [41.91, 97.31]

Secondary structure (DSSP, 8-state):
--TTS-TT-EEE----HHHHTTS--S-------HHHHHHHHHT-SS--HHHHHHHHHHHHHHTT-STTTTTT--HHHHHIIIIIIIIIIHHHHHHHHHHSEEE-TT--HHHHHHHHTS-HHHHHTTHHHHHHHHS-----HHHHHHHSS------TTS------HHHHHHH-GGGHHHHHHHHHHHHHHHTT--